Protein AF-0000000077741305 (afdb_homodimer)

Solvent-accessible surface area (backbone atoms only — not comparable to full-atom values): 15982 Å² total; per-residue (Å²): 123,73,48,57,54,74,50,74,50,74,45,80,46,69,44,36,28,69,60,51,52,52,51,60,70,40,31,58,66,46,38,30,72,77,38,44,53,46,22,56,44,48,43,59,69,35,76,81,56,71,43,60,71,6,25,33,41,38,33,39,19,80,65,38,81,86,46,50,38,40,25,33,32,32,65,40,63,38,78,89,64,39,30,42,30,34,32,60,59,40,54,54,58,55,77,48,24,72,38,42,35,38,36,42,34,44,38,73,45,90,75,10,16,36,38,36,41,35,36,43,36,28,40,66,43,79,84,50,73,78,66,57,69,57,53,53,49,50,53,52,48,53,53,53,52,34,54,51,51,53,54,58,68,72,97,123,72,49,58,54,72,51,72,50,73,46,81,46,69,44,36,30,69,61,50,52,52,50,62,70,41,31,56,66,45,38,29,70,76,38,44,56,46,23,57,43,47,44,57,69,34,76,83,57,72,42,61,71,5,24,34,40,37,33,39,19,80,65,38,82,87,46,50,38,39,25,35,31,31,66,40,62,38,80,90,64,38,31,41,30,34,31,61,60,39,54,53,58,53,74,48,24,73,39,40,37,39,36,42,33,44,38,74,46,89,75,10,15,36,40,37,40,36,36,44,38,26,41,66,42,77,86,51,72,77,67,56,68,59,52,51,48,50,52,52,49,52,52,51,52,33,55,52,52,52,54,58,67,73,97

Organism: Raphanus sativus (NCBI:txid3726)

Nearest PDB structures (foldseek):
  4ihr-assembly1_A  TM=9.179E-01  e=4.466E-14  Actinidia deliciosa
  4reh-assembly1_A  TM=9.140E-01  e=1.418E-12  Panax ginseng
  4q0k-assembly1_A  TM=9.042E-01  e=9.811E-12  Medicago truncatula
  6v8j-assembly2_B  TM=8.169E-01  e=9.253E-12  Arachis hypogaea
  4dsc-assembly1_B  TM=7.609E-01  e=1.454E-10  Arabidopsis thaliana

Radius of gyration: 22.1 Å; Cα contacts (8 Å, |Δi|>4): 664; chains: 2; bounding box: 51×69×46 Å

InterPro domains:
  IPR000916 Bet v I/Major latex protein [PF00407] (4-151)
  IPR000916 Bet v I/Major latex protein [SM01037] (2-152)
  IPR023393 START-like domain superfamily [G3DSA:3.30.530.20] (1-152)
  IPR024949 Bet v I type allergen [PR00634] (26-36)
  IPR024949 Bet v I type allergen [PR00634] (51-60)
  IPR024949 Bet v I type allergen [PR00634] (68-87)
  IPR024949 Bet v I type allergen [PR00634] (110-126)
  IPR024949 Bet v I type allergen [PR00634] (141-151)
  IPR051761 MLP-like hydrophobic ligand-binding [PTHR31907] (3-150)

Structure (mmCIF, N/CA/C/O backbone):
data_AF-0000000077741305-model_v1
#
loop_
_entity.id
_entity.type
_entity.pdbx_description
1 polymer 'MLP-like protein 423'
#
loop_
_atom_site.group_PDB
_atom_site.id
_atom_site.type_symbol
_atom_site.label_atom_id
_atom_site.label_alt_id
_atom_site.label_comp_id
_atom_site.label_asym_id
_atom_site.label_entity_id
_atom_site.label_seq_id
_atom_site.pdbx_PDB_ins_code
_atom_site.Cartn_x
_atom_site.Cartn_y
_atom_site.Cartn_z
_atom_site.occupancy
_atom_site.B_iso_or_equiv
_atom_site.auth_seq_id
_atom_site.auth_comp_id
_atom_site.auth_asym_id
_atom_site.auth_atom_id
_atom_site.pdbx_PDB_model_num
ATOM 1 N N . MET A 1 1 ? 25.125 18.422 -4.121 1 62.97 1 MET A N 1
ATOM 2 C CA . MET A 1 1 ? 24.609 18.375 -2.76 1 62.97 1 MET A CA 1
ATOM 3 C C . MET A 1 1 ? 24.594 16.938 -2.232 1 62.97 1 MET A C 1
ATOM 5 O O . MET A 1 1 ? 24.594 15.984 -3.014 1 62.97 1 MET A O 1
ATOM 9 N N . GLY A 1 2 ? 24.766 16.734 -0.899 1 82.88 2 GLY A N 1
ATOM 10 C CA . GLY A 1 2 ? 24.875 15.391 -0.335 1 82.88 2 GLY A CA 1
ATOM 11 C C . GLY A 1 2 ? 23.625 14.562 -0.485 1 82.88 2 GLY A C 1
ATOM 12 O O . GLY A 1 2 ? 22.578 15.078 -0.904 1 82.88 2 GLY A O 1
ATOM 13 N N . LEU A 1 3 ? 23.719 13.391 -0.312 1 95.44 3 LEU A N 1
ATOM 14 C CA . LEU A 1 3 ? 22.609 12.453 -0.488 1 95.44 3 LEU A CA 1
ATOM 15 C C . LEU A 1 3 ? 21.625 12.547 0.67 1 95.44 3 LEU A C 1
ATOM 17 O O . LEU A 1 3 ? 20.469 12.133 0.542 1 95.44 3 LEU A O 1
ATOM 21 N N . THR A 1 4 ? 22.047 13.148 1.733 1 97.69 4 THR A N 1
ATOM 22 C CA . THR A 1 4 ? 21.172 13.281 2.891 1 97.69 4 THR A CA 1
ATOM 23 C C . THR A 1 4 ? 20.797 14.742 3.123 1 97.69 4 THR A C 1
ATOM 25 O O . THR A 1 4 ? 21.516 15.648 2.711 1 97.69 4 THR A O 1
ATOM 28 N N . GLY A 1 5 ? 19.547 15.008 3.738 1 97.81 5 GLY A N 1
ATOM 29 C CA . GLY A 1 5 ? 19.125 16.359 4.047 1 97.81 5 GLY A CA 1
ATOM 30 C C . GLY A 1 5 ? 17.953 16.422 5.02 1 97.81 5 GLY A C 1
ATOM 31 O O . GLY A 1 5 ? 17.469 15.383 5.473 1 97.81 5 GLY A O 1
ATOM 32 N N . VAL A 1 6 ? 17.688 17.625 5.465 1 98.12 6 VAL A N 1
ATOM 33 C CA . VAL A 1 6 ? 16.547 17.938 6.332 1 98.12 6 VAL A CA 1
ATOM 34 C C . VAL A 1 6 ? 15.773 19.125 5.773 1 98.12 6 VAL A C 1
ATOM 36 O O . VAL A 1 6 ? 16.359 20.062 5.25 1 98.12 6 VAL A O 1
ATOM 39 N N . LEU A 1 7 ? 14.523 19.031 5.816 1 98.38 7 LEU A N 1
ATOM 40 C CA . LEU A 1 7 ? 13.633 20.156 5.504 1 98.38 7 LEU A CA 1
ATOM 41 C C . LEU A 1 7 ? 12.719 20.469 6.684 1 98.38 7 LEU A C 1
ATOM 43 O O . LEU A 1 7 ? 12.445 19.609 7.516 1 98.38 7 LEU A O 1
ATOM 47 N N . HIS A 1 8 ? 12.297 21.672 6.777 1 98.5 8 HIS A N 1
ATOM 48 C CA . HIS A 1 8 ? 11.383 22.109 7.832 1 98.5 8 HIS A CA 1
ATOM 49 C C . HIS A 1 8 ? 10.5 23.266 7.359 1 98.5 8 HIS A C 1
ATOM 51 O O . HIS A 1 8 ? 10.93 24.078 6.539 1 98.5 8 HIS A O 1
ATOM 57 N N . VAL A 1 9 ? 9.305 23.344 7.863 1 98.81 9 VAL A N 1
ATOM 58 C CA . VAL A 1 9 ? 8.398 24.453 7.613 1 98.81 9 VAL A CA 1
ATOM 59 C C . VAL A 1 9 ? 7.445 24.625 8.797 1 98.81 9 VAL A C 1
ATOM 61 O O . VAL A 1 9 ? 7.09 23.641 9.461 1 98.81 9 VAL A O 1
ATOM 64 N N . GLU A 1 10 ? 7.125 25.781 9.078 1 98.75 10 GLU A N 1
ATOM 65 C CA . GLU A 1 10 ? 6.102 26.109 10.07 1 98.75 10 GLU A CA 1
ATOM 66 C C . GLU A 1 10 ? 4.953 26.891 9.43 1 98.75 10 GLU A C 1
ATOM 68 O O . GLU A 1 10 ? 5.18 27.766 8.594 1 98.75 10 GLU A O 1
ATOM 73 N N . VAL A 1 11 ? 3.807 26.578 9.812 1 98.81 11 VAL A N 1
ATOM 74 C CA . VAL A 1 11 ? 2.604 27.219 9.289 1 98.81 11 VAL A CA 1
ATOM 75 C C . VAL A 1 11 ? 1.694 27.625 10.445 1 98.81 11 VAL A C 1
ATOM 77 O O . VAL A 1 11 ? 1.292 26.797 11.258 1 98.81 11 VAL A O 1
ATOM 80 N N . GLU A 1 12 ? 1.385 28.891 10.5 1 98.69 12 GLU A N 1
ATOM 81 C CA . GLU A 1 12 ? 0.398 29.344 11.477 1 98.69 12 GLU A CA 1
ATOM 82 C C . GLU A 1 12 ? -1.021 29.203 10.93 1 98.69 12 GLU A C 1
ATOM 84 O O . GLU A 1 12 ? -1.292 29.547 9.781 1 98.69 12 GLU A O 1
ATOM 89 N N . VAL A 1 13 ? -1.925 28.688 11.758 1 98.69 13 VAL A N 1
ATOM 90 C CA . VAL A 1 13 ? -3.314 28.5 11.359 1 98.69 13 VAL A CA 1
ATOM 91 C C . VAL A 1 13 ? -4.246 29.078 12.422 1 98.69 13 VAL A C 1
ATOM 93 O O . VAL A 1 13 ? -3.809 29.406 13.523 1 98.69 13 VAL A O 1
ATOM 96 N N . LYS A 1 14 ? -5.496 29.156 12.117 1 98.38 14 LYS A N 1
ATOM 97 C CA . LYS A 1 14 ? -6.465 29.797 13.008 1 98.38 14 LYS A CA 1
ATOM 98 C C . LYS A 1 14 ? -7.133 28.766 13.914 1 98.38 14 LYS A C 1
ATOM 100 O O . LYS A 1 14 ? -7.656 29.125 14.977 1 98.38 14 LYS A O 1
ATOM 105 N N . SER A 1 15 ? -7.148 27.531 13.594 1 98.44 15 SER A N 1
ATOM 106 C CA . SER A 1 15 ? -7.816 26.5 14.375 1 98.44 15 SER A CA 1
ATOM 107 C C . SER A 1 15 ? -7.027 26.156 15.633 1 98.44 15 SER A C 1
ATOM 109 O O . SER A 1 15 ? -5.801 26.062 15.602 1 98.44 15 SER A O 1
ATOM 111 N N . PRO A 1 16 ? -7.77 25.938 16.734 1 98.12 16 PRO A N 1
ATOM 112 C CA . PRO A 1 16 ? -7.074 25.562 17.969 1 98.12 16 PRO A CA 1
ATOM 113 C C . PRO A 1 16 ? -6.297 24.266 17.828 1 98.12 16 PRO A C 1
ATOM 115 O O . PRO A 1 16 ? -6.723 23.359 17.109 1 98.12 16 PRO A O 1
ATOM 118 N N . ALA A 1 17 ? -5.219 24.094 18.594 1 98.25 17 ALA A N 1
ATOM 119 C CA . ALA A 1 17 ? -4.289 22.969 18.484 1 98.25 17 ALA A CA 1
ATOM 120 C C . ALA A 1 17 ? -5 21.641 18.75 1 98.25 17 ALA A C 1
ATOM 122 O O . ALA A 1 17 ? -4.758 20.656 18.047 1 98.25 17 ALA A O 1
ATOM 123 N N . GLU A 1 18 ? -5.848 21.641 19.719 1 97.44 18 GLU A N 1
ATOM 124 C CA . GLU A 1 18 ? -6.527 20.391 20.062 1 97.44 18 GLU A CA 1
ATOM 125 C C . GLU A 1 18 ? -7.398 19.906 18.906 1 97.44 18 GLU A C 1
ATOM 127 O O . GLU A 1 18 ? -7.367 18.719 18.547 1 97.44 18 GLU A O 1
ATOM 132 N N . LYS A 1 19 ? -8.141 20.812 18.344 1 97.38 19 LYS A N 1
ATOM 133 C CA . LYS A 1 19 ? -9.016 20.453 17.219 1 97.38 19 LYS A CA 1
ATOM 134 C C . LYS A 1 19 ? -8.203 19.984 16.016 1 97.38 19 LYS A C 1
ATOM 136 O O . LYS A 1 19 ? -8.57 19.016 15.359 1 97.38 19 LYS A O 1
ATOM 141 N N . PHE A 1 20 ? -7.16 20.672 15.711 1 98.38 20 PHE A N 1
ATOM 142 C CA . PHE A 1 20 ? -6.309 20.312 14.586 1 98.38 20 PHE A CA 1
ATOM 143 C C . PHE A 1 20 ? -5.691 18.938 14.781 1 98.38 20 PHE A C 1
ATOM 145 O O . PHE A 1 20 ? -5.672 18.125 13.859 1 98.38 20 PHE A O 1
ATOM 152 N N . TRP A 1 21 ? -5.215 18.688 16 1 98.38 21 TRP A N 1
ATOM 153 C CA . TRP A 1 21 ? -4.598 17.406 16.344 1 98.38 21 TRP A CA 1
ATOM 154 C C . TRP A 1 21 ? -5.586 16.25 16.156 1 98.38 21 TRP A C 1
ATOM 156 O O . TRP A 1 21 ? -5.246 15.219 15.586 1 98.38 21 TRP A O 1
ATOM 166 N N . VAL A 1 22 ? -6.77 16.469 16.578 1 97.25 22 VAL A N 1
ATOM 167 C CA . VAL A 1 22 ? -7.816 15.453 16.453 1 97.25 22 VAL A CA 1
ATOM 168 C C . VAL A 1 22 ? -8.117 15.203 14.977 1 97.25 22 VAL A C 1
ATOM 170 O O . VAL A 1 22 ? -8.266 14.055 14.555 1 97.25 22 VAL A O 1
ATOM 173 N N . ALA A 1 23 ? -8.164 16.281 14.164 1 97.69 23 ALA A N 1
ATOM 174 C CA . ALA A 1 23 ? -8.414 16.156 12.727 1 97.69 23 ALA A CA 1
ATOM 175 C C . ALA A 1 23 ? -7.297 15.359 12.055 1 97.69 23 ALA A 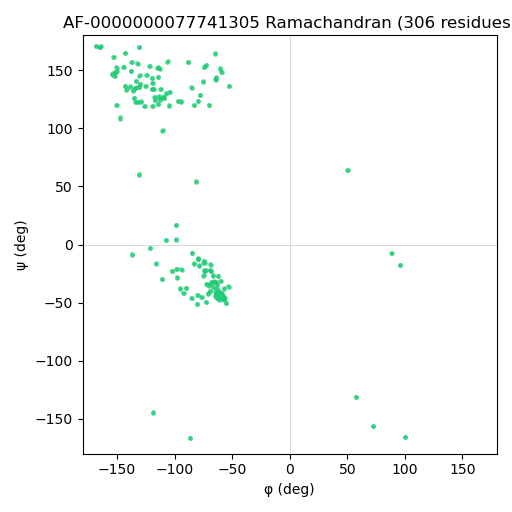C 1
ATOM 177 O O . ALA A 1 23 ? -7.562 14.5 11.211 1 97.69 23 ALA A O 1
ATOM 178 N N . LEU A 1 24 ? -6.047 15.625 12.414 1 97.81 24 LEU A N 1
ATOM 179 C CA . LEU A 1 24 ? -4.918 14.875 11.875 1 97.81 24 LEU A CA 1
ATOM 180 C C . LEU A 1 24 ? -5.039 13.391 12.219 1 97.81 24 LEU A C 1
ATOM 182 O O . LEU A 1 24 ? -4.793 12.531 11.375 1 97.81 24 LEU A O 1
ATOM 186 N N . GLY A 1 25 ? -5.418 13.125 13.422 1 96.56 25 GLY A N 1
ATOM 187 C CA . GLY A 1 25 ? -5.551 11.758 13.898 1 96.56 25 GLY A CA 1
ATOM 188 C C . GLY A 1 25 ? -6.672 11 13.211 1 96.56 25 GLY A C 1
ATOM 189 O O . GLY A 1 25 ? -6.633 9.766 13.133 1 96.56 25 GLY A O 1
ATOM 190 N N . ASP A 1 26 ? -7.648 11.711 12.75 1 96.19 26 ASP A N 1
ATOM 191 C CA . ASP A 1 26 ? -8.773 11.086 12.062 1 96.19 26 ASP A CA 1
ATOM 192 C C . ASP A 1 26 ? -8.617 11.188 10.547 1 96.19 26 ASP A C 1
ATOM 194 O O . ASP A 1 26 ? -9.602 11.078 9.812 1 96.19 26 ASP A O 1
ATOM 198 N N . GLY A 1 27 ? -7.477 11.469 10.102 1 95.69 27 GLY A N 1
ATOM 199 C CA . GLY A 1 27 ? -7.199 11.711 8.695 1 95.69 27 GLY A CA 1
ATOM 200 C C . GLY A 1 27 ? -7.68 10.594 7.789 1 95.69 27 GLY A C 1
ATOM 201 O O . GLY A 1 27 ? -8.172 10.844 6.688 1 95.69 27 GLY A O 1
ATOM 202 N N . ILE A 1 28 ? -7.59 9.398 8.219 1 94.75 28 ILE A N 1
ATOM 203 C CA . ILE A 1 28 ? -7.961 8.234 7.426 1 94.75 28 ILE A CA 1
ATOM 204 C C . ILE A 1 28 ? -9.414 8.359 6.977 1 94.75 28 ILE A C 1
ATOM 206 O O . ILE A 1 28 ? -9.758 8 5.848 1 94.75 28 ILE A O 1
ATOM 210 N N . ASN A 1 29 ? -10.242 8.867 7.809 1 94.69 29 ASN A N 1
ATOM 211 C CA . ASN A 1 29 ? -11.648 9.062 7.484 1 94.69 29 ASN A CA 1
ATOM 212 C C . ASN A 1 29 ? -11.898 10.43 6.855 1 94.69 29 ASN A C 1
ATOM 214 O O . ASN A 1 29 ? -12.625 10.539 5.867 1 94.69 29 ASN A O 1
ATOM 218 N N . LEU A 1 30 ? -11.227 11.398 7.312 1 97.06 30 LEU A N 1
ATOM 219 C CA . LEU A 1 30 ? -11.5 12.797 6.992 1 97.06 30 LEU A CA 1
ATOM 220 C C . LEU A 1 30 ? -10.922 13.172 5.633 1 97.06 30 LEU A C 1
ATOM 222 O O . LEU A 1 30 ? -11.586 13.836 4.832 1 97.06 30 LEU A O 1
ATOM 226 N N . PHE A 1 31 ? -9.727 12.766 5.312 1 97.94 31 PHE A N 1
ATOM 227 C CA . PHE A 1 31 ? -8.992 13.336 4.188 1 97.94 31 PHE A CA 1
ATOM 228 C C . PHE A 1 31 ? -9.586 12.867 2.863 1 97.94 31 PHE A C 1
ATOM 230 O O . PHE A 1 31 ? -9.883 13.68 1.987 1 97.94 31 PHE A O 1
ATOM 237 N N . PRO A 1 32 ? -9.797 11.516 2.715 1 97.56 32 PRO A N 1
ATOM 238 C CA . PRO A 1 32 ? -10.398 11.109 1.442 1 97.56 32 PRO A CA 1
ATOM 239 C C . PRO A 1 32 ? -11.773 11.734 1.223 1 97.56 32 PRO A C 1
ATOM 241 O O . PRO A 1 32 ? -12.156 12.023 0.084 1 97.56 32 PRO A O 1
ATOM 244 N N . LYS A 1 33 ? -12.523 11.977 2.27 1 97.5 33 LYS A N 1
ATOM 245 C CA . LYS A 1 33 ? -13.875 12.516 2.193 1 97.5 33 LYS A CA 1
ATOM 246 C C . LYS A 1 33 ? -13.859 14.008 1.896 1 97.5 33 LYS A C 1
ATOM 248 O O . LYS A 1 33 ? -14.57 14.484 1.009 1 97.5 33 LYS A O 1
ATOM 253 N N . GLU A 1 34 ? -13.023 14.734 2.562 1 97.81 34 GLU A N 1
ATOM 254 C CA . GLU A 1 34 ? -13.094 16.188 2.523 1 97.81 34 GLU A CA 1
ATOM 255 C C . GLU A 1 34 ? -12.086 16.766 1.529 1 97.81 34 GLU A C 1
ATOM 257 O O . GLU A 1 34 ? -12.25 17.891 1.051 1 97.81 34 GLU A O 1
ATOM 262 N N . PHE A 1 35 ? -11.055 15.992 1.193 1 98 35 PHE A N 1
ATOM 263 C CA . PHE A 1 35 ? -10.031 16.453 0.261 1 98 35 PHE A CA 1
ATOM 264 C C . PHE A 1 35 ? -9.781 15.406 -0.821 1 98 35 PHE A C 1
ATOM 266 O O . PHE A 1 35 ? -8.641 14.992 -1.039 1 98 35 PHE A O 1
ATOM 273 N N . PRO A 1 36 ? -10.703 15.016 -1.609 1 97.12 36 PRO A N 1
ATOM 274 C CA . PRO A 1 36 ? -10.594 13.906 -2.562 1 97.12 36 PRO A CA 1
ATOM 275 C C . PRO A 1 36 ? -9.641 14.211 -3.717 1 97.12 36 PRO A C 1
ATOM 277 O O . PRO A 1 36 ? -9.156 13.297 -4.383 1 97.12 36 PRO A O 1
ATOM 280 N N . LYS A 1 37 ? -9.422 15.461 -3.959 1 97.19 37 LYS A N 1
ATOM 281 C CA . LYS A 1 37 ? -8.453 15.797 -4.996 1 97.19 37 LYS A CA 1
ATOM 282 C C . LYS A 1 37 ? -7.047 15.352 -4.598 1 97.19 37 LYS A C 1
ATOM 284 O O . LYS A 1 37 ? -6.242 14.984 -5.453 1 97.19 37 LYS A O 1
ATOM 289 N N . ASP A 1 38 ? -6.746 15.359 -3.314 1 97.69 38 ASP A N 1
ATOM 290 C CA . ASP A 1 38 ? -5.41 15.047 -2.814 1 97.69 38 ASP A CA 1
ATOM 291 C C . ASP A 1 38 ? -5.305 13.578 -2.416 1 97.69 38 ASP A C 1
ATOM 293 O O . ASP A 1 38 ? -4.277 12.938 -2.648 1 97.69 38 ASP A O 1
ATOM 297 N N . TYR A 1 39 ? -6.422 13.07 -1.831 1 97.94 39 TYR A N 1
ATOM 298 C CA . TYR A 1 39 ? -6.426 11.719 -1.288 1 97.94 39 TYR A CA 1
ATOM 299 C C . TYR A 1 39 ? -7.582 10.906 -1.862 1 97.94 39 TYR A C 1
ATOM 301 O O . TYR A 1 39 ? -8.75 11.266 -1.691 1 97.94 39 TYR A O 1
ATOM 309 N N . LYS A 1 40 ? -7.27 9.883 -2.502 1 96.56 40 LYS A N 1
ATOM 310 C CA . LYS A 1 40 ? -8.305 8.984 -2.992 1 96.56 40 LYS A CA 1
ATOM 311 C C . LYS A 1 40 ? -8.789 8.047 -1.89 1 96.56 40 LYS A C 1
ATOM 313 O O . LYS A 1 40 ? -9.992 7.922 -1.656 1 96.56 40 LYS A O 1
ATOM 318 N N . THR A 1 41 ? -7.859 7.379 -1.214 1 96.19 41 THR A N 1
ATOM 319 C CA . THR A 1 41 ? -8.195 6.488 -0.108 1 96.19 41 THR A CA 1
ATOM 320 C C . THR A 1 41 ? -7.051 6.422 0.899 1 96.19 41 THR A C 1
ATOM 322 O O . THR A 1 41 ? -5.898 6.688 0.555 1 96.19 41 THR A O 1
ATOM 325 N N . MET A 1 42 ? -7.332 6.16 2.129 1 97.69 42 MET A N 1
ATOM 326 C CA . MET A 1 42 ? -6.387 5.867 3.207 1 97.69 42 MET A CA 1
ATOM 327 C C . MET A 1 42 ? -6.852 4.668 4.027 1 97.69 42 MET A C 1
ATOM 329 O O . MET A 1 42 ? -8.031 4.555 4.355 1 97.69 42 MET A O 1
ATOM 333 N N . GLN A 1 43 ? -5.941 3.811 4.297 1 98.19 43 GLN A N 1
ATOM 334 C CA . GLN A 1 43 ? -6.301 2.576 4.992 1 98.19 43 GLN A CA 1
ATOM 335 C C . GLN A 1 43 ? -5.27 2.227 6.062 1 98.19 43 GLN A C 1
ATOM 337 O O . GLN A 1 43 ? -4.09 2.559 5.926 1 98.19 43 GLN A O 1
ATOM 342 N N . VAL A 1 44 ? -5.734 1.566 7.141 1 98.5 44 VAL A N 1
ATOM 343 C CA . VAL A 1 44 ? -4.848 1.021 8.156 1 98.5 44 VAL A CA 1
ATOM 344 C C . VAL A 1 44 ? -4.547 -0.445 7.852 1 98.5 44 VAL A C 1
ATOM 346 O O . VAL A 1 44 ? -5.461 -1.268 7.766 1 98.5 44 VAL A O 1
ATOM 349 N N . LEU A 1 45 ? -3.256 -0.765 7.723 1 98.62 45 LEU A N 1
ATOM 350 C CA . LEU A 1 45 ? -2.867 -2.127 7.375 1 98.62 45 LEU A CA 1
ATOM 351 C C . LEU A 1 45 ? -2.488 -2.918 8.625 1 98.62 45 LEU A C 1
ATOM 353 O O . LEU A 1 45 ? -2.564 -4.148 8.625 1 98.62 45 LEU A O 1
ATOM 357 N N . ALA A 1 46 ? -2.008 -2.227 9.594 1 98.5 46 ALA A N 1
ATOM 358 C CA . ALA A 1 46 ? -1.613 -2.791 10.883 1 98.5 46 ALA A CA 1
ATOM 359 C C . ALA A 1 46 ? -1.739 -1.757 12 1 98.5 46 ALA A C 1
ATOM 361 O O . ALA A 1 46 ? -1.522 -0.564 11.773 1 98.5 46 ALA A O 1
ATOM 362 N N . GLY A 1 47 ? -2.059 -2.211 13.195 1 98.19 47 GLY A N 1
ATOM 363 C CA . GLY A 1 47 ? -2.262 -1.293 14.305 1 98.19 47 GLY A CA 1
ATOM 364 C C . GLY A 1 47 ? -3.553 -0.504 14.195 1 98.19 47 GLY A C 1
ATOM 365 O O . GLY A 1 47 ? -4.527 -0.973 13.602 1 98.19 47 GLY A O 1
ATOM 366 N N . ASP A 1 48 ? -3.588 0.698 14.875 1 97.94 48 ASP A N 1
ATOM 367 C CA . ASP A 1 48 ? -4.812 1.492 14.898 1 97.94 48 ASP A CA 1
ATOM 368 C C . ASP A 1 48 ? -4.676 2.734 14.023 1 97.94 48 ASP A C 1
ATOM 370 O O . ASP A 1 48 ? -5.562 3.592 14.008 1 97.94 48 ASP A O 1
ATOM 374 N N . GLY A 1 49 ? -3.58 2.859 13.344 1 97.81 49 GLY A N 1
ATOM 375 C CA . GLY A 1 49 ? -3.355 3.967 12.43 1 97.81 49 GLY A CA 1
ATOM 376 C C . GLY A 1 49 ? -2.74 5.18 13.102 1 97.81 49 GLY A C 1
ATOM 377 O O . GLY A 1 49 ? -2.279 6.102 12.43 1 97.81 49 GLY A O 1
ATOM 378 N N . ASN A 1 50 ? -2.611 5.18 14.43 1 97.81 50 ASN A N 1
ATOM 379 C CA . ASN A 1 50 ? -2.199 6.41 15.102 1 97.81 50 ASN A CA 1
ATOM 380 C C . ASN A 1 50 ? -1.166 6.133 16.188 1 97.81 50 ASN A C 1
ATOM 382 O O . ASN A 1 50 ? -0.592 7.062 16.75 1 97.81 50 ASN A O 1
ATOM 386 N N . SER A 1 51 ? -0.919 4.914 16.5 1 98.44 51 SER A N 1
ATOM 387 C CA . SER A 1 51 ? 0.06 4.539 17.5 1 98.44 51 SER A CA 1
ATOM 388 C C . SER A 1 51 ? 1.326 3.977 16.875 1 98.44 51 SER A C 1
ATOM 390 O O . SER A 1 51 ? 1.301 3.512 15.727 1 98.44 51 SER A O 1
ATOM 392 N N . PRO A 1 52 ? 2.445 4.039 17.641 1 98.75 52 PRO A N 1
ATOM 393 C CA . PRO A 1 52 ? 3.684 3.48 17.094 1 98.75 52 PRO A CA 1
ATOM 394 C C . PRO A 1 52 ? 3.518 2.043 16.609 1 98.75 52 PRO A C 1
ATOM 396 O O . PRO A 1 52 ? 2.877 1.229 17.281 1 98.75 52 PRO A O 1
ATOM 399 N N . GLY A 1 53 ? 4.086 1.761 15.453 1 98.5 53 GLY A N 1
ATOM 400 C CA . GLY A 1 53 ? 4.004 0.437 14.859 1 98.5 53 GLY A CA 1
ATOM 401 C C . GLY A 1 53 ? 2.883 0.305 13.844 1 98.5 53 GLY A C 1
ATOM 402 O O . GLY A 1 53 ? 2.865 -0.634 13.047 1 98.5 53 GLY A O 1
ATOM 403 N N . SER A 1 54 ? 1.886 1.221 13.852 1 98.75 54 SER A N 1
ATOM 404 C CA . SER A 1 54 ? 0.799 1.204 12.883 1 98.75 54 SER A CA 1
ATOM 405 C C . SER A 1 54 ? 1.32 1.442 11.469 1 98.75 54 SER A C 1
ATOM 407 O O . SER A 1 54 ? 2.291 2.18 11.273 1 98.75 54 SER A O 1
ATOM 409 N N . ILE A 1 55 ? 0.731 0.793 10.523 1 98.88 55 ILE A N 1
ATOM 410 C CA . ILE A 1 55 ? 1.052 0.966 9.117 1 98.88 55 ILE A CA 1
ATOM 411 C C . ILE A 1 55 ? -0.173 1.492 8.367 1 98.88 55 ILE A C 1
ATOM 413 O O . ILE A 1 55 ? -1.266 0.932 8.484 1 98.88 55 ILE A O 1
ATOM 417 N N . ARG A 1 56 ? 0.011 2.564 7.668 1 98.81 56 ARG A N 1
ATOM 418 C CA . ARG A 1 56 ? -1.04 3.16 6.848 1 98.81 56 ARG A CA 1
ATOM 419 C C . ARG A 1 56 ? -0.686 3.09 5.367 1 98.81 56 ARG A C 1
ATOM 421 O O . ARG A 1 56 ? 0.48 3.232 4.992 1 98.81 56 ARG A O 1
ATOM 428 N N . LEU A 1 57 ? -1.683 2.883 4.598 1 98.81 57 LEU A N 1
ATOM 429 C CA . LEU A 1 57 ? -1.577 2.947 3.145 1 98.81 57 LEU A CA 1
ATOM 430 C C . LEU A 1 57 ? -2.357 4.137 2.596 1 98.81 57 LEU A C 1
ATOM 432 O O . LEU A 1 57 ? -3.555 4.273 2.857 1 98.81 57 LEU A O 1
ATOM 436 N N . ILE A 1 58 ? -1.657 4.957 1.841 1 98.31 58 ILE A N 1
ATOM 437 C CA . ILE A 1 58 ? -2.281 6.141 1.256 1 98.31 58 ILE A CA 1
ATOM 438 C C . ILE A 1 58 ? -2.254 6.035 -0.268 1 98.31 58 ILE A C 1
ATOM 440 O O . ILE A 1 58 ? -1.196 5.816 -0.862 1 98.31 58 ILE A O 1
ATOM 444 N N . ILE A 1 59 ? -3.346 6.121 -0.877 1 97.62 59 ILE A N 1
ATOM 445 C CA . ILE A 1 59 ? -3.484 6.332 -2.314 1 97.62 59 ILE A CA 1
ATOM 446 C C . ILE A 1 59 ? -3.912 7.773 -2.584 1 97.62 59 ILE A C 1
ATOM 448 O O . ILE A 1 59 ? -4.984 8.203 -2.152 1 97.62 59 ILE A O 1
ATOM 452 N N . TYR A 1 60 ? -3.076 8.43 -3.297 1 97.62 60 TYR A N 1
ATOM 453 C CA . TYR A 1 60 ? -3.287 9.859 -3.488 1 97.62 60 TYR A CA 1
ATOM 454 C C . TYR A 1 60 ? -4.172 10.125 -4.699 1 97.62 60 TYR A C 1
ATOM 456 O O . TYR A 1 60 ? -4.289 9.281 -5.59 1 97.62 60 TYR A O 1
ATOM 464 N N . GLY A 1 61 ? -4.797 11.297 -4.688 1 95.81 61 GLY A N 1
ATOM 465 C CA . GLY A 1 61 ? -5.57 11.773 -5.824 1 95.81 61 GLY A CA 1
ATOM 466 C C .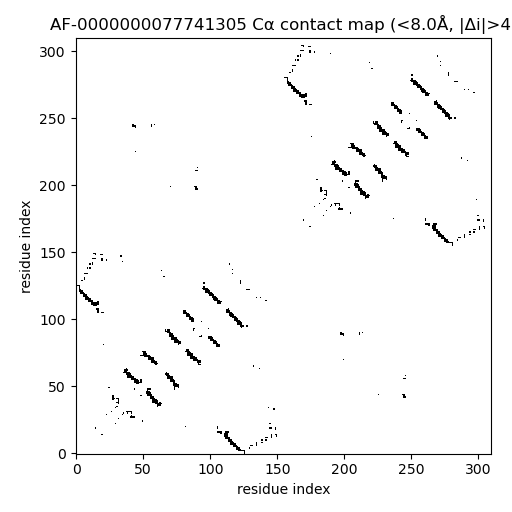 GLY A 1 61 ? -4.73 12.516 -6.844 1 95.81 61 GLY A C 1
ATOM 467 O O . GLY A 1 61 ? -3.5 12.438 -6.82 1 95.81 61 GLY A O 1
ATOM 468 N N . GLU A 1 62 ? -5.391 13.203 -7.742 1 93.31 62 GLU A N 1
ATOM 469 C CA . GLU A 1 62 ? -4.734 13.875 -8.859 1 93.31 62 GLU A CA 1
ATOM 470 C C . GLU A 1 62 ? -3.891 15.055 -8.367 1 93.31 62 GLU A C 1
ATOM 472 O O . GLU A 1 62 ? -2.969 15.492 -9.062 1 93.31 62 GLU A O 1
ATOM 477 N N . GLY A 1 63 ? -4.133 15.477 -7.246 1 90 63 GLY A N 1
ATOM 478 C CA . GLY A 1 63 ? -3.402 16.609 -6.691 1 90 63 GLY A CA 1
ATOM 479 C C . GLY A 1 63 ? -1.979 16.266 -6.297 1 90 63 GLY A C 1
ATOM 480 O O . GLY A 1 63 ? -1.147 17.156 -6.113 1 90 63 GLY A O 1
ATOM 481 N N . SER A 1 64 ? -1.775 15.023 -6.086 1 90.94 64 SER A N 1
ATOM 482 C CA . SER A 1 64 ? -0.407 14.57 -5.855 1 90.94 64 SER A CA 1
ATOM 483 C C . SER A 1 64 ? 0.328 14.344 -7.172 1 90.94 64 SER A C 1
ATOM 485 O O . SER A 1 64 ? -0.019 13.438 -7.934 1 90.94 64 SER A O 1
ATOM 487 N N . THR A 1 65 ? 1.382 15.062 -7.312 1 89.12 65 THR A N 1
ATOM 488 C CA . THR A 1 65 ? 2.047 15.023 -8.609 1 89.12 65 THR A CA 1
ATOM 489 C C . THR A 1 65 ? 3.287 14.133 -8.562 1 89.12 65 THR A C 1
ATOM 491 O O . THR A 1 65 ? 3.74 13.633 -9.586 1 89.12 65 THR A O 1
ATOM 494 N N . LEU A 1 66 ? 3.809 13.945 -7.395 1 90.06 66 LEU A N 1
ATOM 495 C CA . LEU A 1 66 ? 5.066 13.219 -7.289 1 90.06 66 LEU A CA 1
ATOM 496 C C . LEU A 1 66 ? 4.824 11.711 -7.238 1 90.06 66 LEU A C 1
ATOM 498 O O . LEU A 1 66 ? 5.523 10.945 -7.906 1 90.06 66 LEU A O 1
ATOM 502 N N . VAL A 1 67 ? 3.861 11.273 -6.418 1 94.12 67 VAL A N 1
ATOM 503 C CA . VAL A 1 67 ? 3.594 9.844 -6.266 1 94.12 67 VAL A CA 1
ATOM 504 C C . VAL A 1 67 ? 2.092 9.617 -6.113 1 94.12 67 VAL A C 1
ATOM 506 O O . VAL A 1 67 ? 1.349 10.539 -5.762 1 94.12 67 VAL A O 1
ATOM 509 N N . LYS A 1 68 ? 1.759 8.344 -6.301 1 95.56 68 LYS A N 1
ATOM 510 C CA . LYS A 1 68 ? 0.341 8.016 -6.184 1 95.56 68 LYS A CA 1
ATOM 511 C C . LYS A 1 68 ? 0.088 7.066 -5.016 1 95.56 68 LYS A C 1
ATOM 513 O O . LYS A 1 68 ? -1.053 6.902 -4.578 1 95.56 68 LYS A O 1
ATOM 518 N N . VAL A 1 69 ? 1.119 6.461 -4.551 1 97.94 69 VAL A N 1
ATOM 519 C CA . VAL A 1 69 ? 0.961 5.496 -3.469 1 97.94 69 VAL A CA 1
ATOM 520 C C . VAL A 1 69 ? 2.086 5.668 -2.451 1 97.94 69 VAL A C 1
ATOM 522 O O . VAL A 1 69 ? 3.256 5.789 -2.824 1 97.94 69 VAL A O 1
ATOM 525 N N . SER A 1 70 ? 1.734 5.652 -1.189 1 98 70 SER A N 1
ATOM 526 C CA . SER A 1 70 ? 2.697 5.68 -0.093 1 98 70 SER A CA 1
ATOM 527 C C . SER A 1 70 ? 2.258 4.77 1.049 1 98 70 SER A C 1
ATOM 529 O O . SER A 1 70 ? 1.087 4.77 1.435 1 98 70 SER A O 1
ATOM 531 N N . ALA A 1 71 ? 3.152 3.979 1.554 1 98.75 71 ALA A N 1
ATOM 532 C CA . ALA A 1 71 ? 2.957 3.248 2.805 1 98.75 71 ALA A CA 1
ATOM 533 C C . ALA A 1 71 ? 3.807 3.844 3.924 1 98.75 71 ALA A C 1
ATOM 535 O O . ALA A 1 71 ? 5.012 4.055 3.754 1 98.75 71 ALA A O 1
ATOM 536 N N . GLU A 1 72 ? 3.176 4.102 5.02 1 98.75 72 GLU A N 1
ATOM 537 C CA . GLU A 1 72 ? 3.84 4.766 6.137 1 98.75 72 GLU A CA 1
ATOM 538 C C . GLU A 1 72 ? 3.736 3.934 7.414 1 98.75 72 GLU A C 1
ATOM 540 O O . GLU A 1 72 ? 2.727 3.264 7.645 1 98.75 72 GLU A O 1
ATOM 545 N N . ARG A 1 73 ? 4.758 4 8.227 1 98.88 73 ARG A N 1
ATOM 546 C CA . ARG A 1 73 ? 4.723 3.467 9.586 1 98.88 73 ARG A CA 1
ATOM 547 C C . ARG A 1 73 ? 4.824 4.586 10.617 1 98.88 73 ARG A C 1
ATOM 549 O O . ARG A 1 73 ? 5.688 5.457 10.516 1 98.88 73 ARG A O 1
ATOM 556 N N . ILE A 1 74 ? 3.879 4.598 11.539 1 98.88 74 ILE A N 1
ATOM 557 C CA . ILE A 1 74 ? 4.016 5.52 12.664 1 98.88 74 ILE A CA 1
ATOM 558 C C . ILE A 1 74 ? 5.156 5.062 13.57 1 98.88 74 ILE A C 1
ATOM 560 O O . ILE A 1 74 ? 5.129 3.951 14.102 1 98.88 74 ILE A O 1
ATOM 564 N N . GLU A 1 75 ? 6.129 5.926 13.719 1 98.88 75 GLU A N 1
ATOM 565 C CA . GLU A 1 75 ? 7.316 5.574 14.492 1 98.88 75 GLU A CA 1
ATOM 566 C C . GLU A 1 75 ? 7.164 5.984 15.953 1 98.88 75 GLU A C 1
ATOM 568 O O . GLU A 1 75 ? 7.574 5.25 16.859 1 98.88 75 GLU A O 1
ATOM 573 N N . ALA A 1 76 ? 6.625 7.156 16.172 1 98.88 76 ALA A N 1
ATOM 574 C CA . ALA A 1 76 ? 6.492 7.703 17.531 1 98.88 76 ALA A CA 1
ATOM 575 C C . ALA A 1 76 ? 5.336 8.695 17.609 1 98.88 76 ALA A C 1
ATOM 577 O O . ALA A 1 76 ? 5.035 9.383 16.625 1 98.88 76 ALA A O 1
ATOM 578 N N . VAL A 1 77 ? 4.727 8.695 18.766 1 98.75 77 VAL A N 1
ATOM 579 C CA . VAL A 1 77 ? 3.666 9.656 19.062 1 98.75 77 VAL A CA 1
ATOM 580 C C . VAL A 1 77 ? 3.877 10.242 20.453 1 98.75 77 VAL A C 1
ATOM 582 O O . VAL A 1 77 ? 4.086 9.5 21.422 1 98.75 77 VAL A O 1
ATOM 585 N N . ASP A 1 78 ? 3.92 11.516 20.531 1 98.56 78 ASP A N 1
ATOM 586 C CA . ASP A 1 78 ? 3.961 12.266 21.797 1 98.56 78 ASP A CA 1
ATOM 587 C C . ASP A 1 78 ? 2.652 13.016 22.031 1 98.56 78 ASP A C 1
ATOM 589 O O . ASP A 1 78 ? 2.467 14.125 21.516 1 98.56 78 ASP A O 1
ATOM 593 N N . LEU A 1 79 ? 1.767 12.422 22.844 1 96.75 79 LEU A N 1
ATOM 594 C CA . LEU A 1 79 ? 0.432 12.977 23.047 1 96.75 79 LEU A CA 1
ATOM 595 C C . LEU A 1 79 ? 0.497 14.281 23.812 1 96.75 79 LEU A C 1
ATOM 597 O O . LEU A 1 79 ? -0.293 15.195 23.578 1 96.75 79 LEU A O 1
ATOM 601 N N . GLU A 1 80 ? 1.396 14.359 24.672 1 97 80 GLU A N 1
ATOM 602 C CA . GLU A 1 80 ? 1.528 15.57 25.484 1 97 80 GLU A CA 1
ATOM 603 C C . GLU A 1 80 ? 1.892 16.766 24.609 1 97 80 GLU A C 1
ATOM 605 O O . GLU A 1 80 ? 1.312 17.844 24.766 1 97 80 GLU A O 1
ATOM 610 N N . ASN A 1 81 ? 2.814 16.562 23.719 1 97.88 81 ASN A N 1
ATOM 611 C CA . ASN A 1 81 ? 3.303 17.656 22.891 1 97.88 81 ASN A CA 1
ATOM 612 C C . ASN A 1 81 ? 2.646 17.672 21.516 1 97.88 81 ASN A C 1
ATOM 614 O O . ASN A 1 81 ? 3.041 18.438 20.641 1 97.88 81 ASN A O 1
ATOM 618 N N . LYS A 1 82 ? 1.703 16.781 21.312 1 98.56 82 LYS A N 1
ATOM 619 C CA . LYS A 1 82 ? 0.983 16.641 20.047 1 98.56 82 LYS A CA 1
ATOM 620 C C . LYS A 1 82 ? 1.949 16.562 18.875 1 98.56 82 LYS A C 1
ATOM 622 O O . LYS A 1 82 ? 1.929 17.422 17.984 1 98.56 82 LYS A O 1
ATOM 627 N N . SER A 1 83 ? 2.711 15.508 18.906 1 98.81 83 SER A N 1
ATOM 628 C CA . SER A 1 83 ? 3.713 15.266 17.875 1 98.81 83 SER A CA 1
ATOM 629 C C . SER A 1 83 ? 3.656 13.82 17.375 1 98.81 83 SER A C 1
ATOM 631 O O . SER A 1 83 ? 3.443 12.898 18.172 1 98.81 83 SER A O 1
ATOM 633 N N . MET A 1 84 ? 3.832 13.617 16.078 1 98.75 84 MET A N 1
ATOM 634 C CA . MET A 1 84 ? 3.867 12.297 15.453 1 98.75 84 MET A CA 1
ATOM 635 C C . MET A 1 84 ? 5.008 12.203 14.445 1 98.75 84 MET A C 1
ATOM 637 O O . MET A 1 84 ? 5.199 13.109 13.633 1 98.75 84 MET A O 1
ATOM 641 N N . THR A 1 85 ? 5.762 11.133 14.555 1 98.94 85 THR A N 1
ATOM 642 C CA . THR A 1 85 ? 6.812 10.82 13.586 1 98.94 85 THR A CA 1
ATOM 643 C C . THR A 1 85 ? 6.453 9.578 12.773 1 98.94 85 THR A C 1
ATOM 645 O O . THR A 1 85 ? 5.969 8.594 13.328 1 98.94 85 THR A O 1
ATOM 648 N N . TYR A 1 86 ? 6.625 9.672 11.477 1 98.88 86 TYR A N 1
ATOM 649 C CA . TYR A 1 86 ? 6.348 8.547 10.594 1 98.88 86 TYR A CA 1
ATOM 650 C C . TYR A 1 86 ? 7.496 8.32 9.617 1 98.88 86 TYR A C 1
ATOM 652 O O . TYR A 1 86 ? 8.266 9.242 9.336 1 98.88 86 TYR A O 1
ATOM 660 N N . SER A 1 87 ? 7.613 7.113 9.133 1 98.88 87 SER A N 1
ATOM 661 C CA . SER A 1 87 ? 8.555 6.746 8.078 1 98.88 87 SER A CA 1
ATOM 662 C C . SER A 1 87 ? 7.824 6.199 6.852 1 98.88 87 SER A C 1
ATOM 664 O O . SER A 1 87 ? 6.805 5.52 6.98 1 98.88 87 SER A O 1
ATOM 666 N N . ILE A 1 88 ? 8.367 6.551 5.695 1 98.75 88 ILE A N 1
ATOM 667 C CA . ILE A 1 88 ? 7.891 5.902 4.477 1 98.75 88 ILE A CA 1
ATOM 668 C C . ILE A 1 88 ? 8.531 4.523 4.336 1 98.75 88 ILE A C 1
ATOM 670 O O . ILE A 1 88 ? 9.758 4.406 4.301 1 98.75 88 ILE A O 1
ATOM 674 N N . ILE A 1 89 ? 7.707 3.479 4.23 1 98.81 89 ILE A N 1
ATOM 675 C CA . ILE A 1 89 ? 8.258 2.127 4.238 1 98.81 89 ILE A CA 1
ATOM 676 C C . ILE A 1 89 ? 7.867 1.404 2.949 1 98.81 89 ILE A C 1
ATOM 678 O O . ILE A 1 89 ? 8.219 0.238 2.754 1 98.81 89 ILE A O 1
ATOM 682 N N . GLY A 1 90 ? 7.109 2.062 2.139 1 98.31 90 GLY A N 1
ATOM 683 C CA . GLY A 1 90 ? 6.691 1.508 0.86 1 98.31 90 GLY A CA 1
ATOM 684 C C . GLY A 1 90 ? 6.055 2.535 -0.056 1 98.31 90 GLY A C 1
ATOM 685 O O . GLY A 1 90 ? 5.77 3.658 0.365 1 98.31 90 GLY A O 1
ATOM 686 N N . GLY A 1 91 ? 5.828 2.143 -1.319 1 97.88 91 GLY A N 1
ATOM 687 C CA . GLY A 1 91 ? 5.266 3.029 -2.324 1 97.88 91 GLY A CA 1
ATOM 688 C C . GLY A 1 91 ? 6.309 3.615 -3.256 1 97.88 91 GLY A C 1
ATOM 689 O O . GLY A 1 91 ? 7.43 3.111 -3.332 1 97.88 91 GLY A O 1
ATOM 690 N N . GLU A 1 92 ? 5.883 4.621 -3.961 1 96.81 92 GLU A N 1
ATOM 691 C CA . GLU A 1 92 ? 6.691 5.148 -5.055 1 96.81 92 GLU A CA 1
ATOM 692 C C . GLU A 1 92 ? 7.754 6.121 -4.543 1 96.81 92 GLU A C 1
ATOM 694 O O . GLU A 1 92 ? 8.734 6.391 -5.23 1 96.81 92 GLU A O 1
ATOM 699 N N . MET A 1 93 ? 7.625 6.598 -3.342 1 95.94 93 MET A N 1
ATOM 700 C CA . MET A 1 93 ? 8.586 7.535 -2.766 1 95.94 93 MET A CA 1
ATOM 701 C C . MET A 1 93 ? 9.969 6.891 -2.646 1 95.94 93 MET A C 1
ATOM 703 O O . MET A 1 93 ? 10.984 7.574 -2.766 1 95.94 93 MET A O 1
ATOM 707 N N . LEU A 1 94 ? 9.977 5.621 -2.527 1 96.12 94 LEU A N 1
ATOM 708 C CA . LEU A 1 94 ? 11.234 4.922 -2.283 1 96.12 94 LEU A CA 1
ATOM 709 C C . LEU A 1 94 ? 12.086 4.871 -3.551 1 96.12 94 LEU A C 1
ATOM 711 O O . LEU A 1 94 ? 13.273 4.543 -3.494 1 96.12 94 LEU A O 1
ATOM 715 N N . GLU A 1 95 ? 11.445 5.188 -4.676 1 94.94 95 GLU A N 1
ATOM 716 C CA . GLU A 1 95 ? 12.211 5.312 -5.91 1 94.94 95 GLU A CA 1
ATOM 717 C C . GLU A 1 95 ? 13.133 6.527 -5.867 1 94.94 95 GLU A C 1
ATOM 719 O O . GLU A 1 95 ? 14.148 6.566 -6.566 1 94.94 95 GLU A O 1
ATOM 724 N N . TYR A 1 96 ? 12.812 7.48 -5.051 1 97.38 96 TYR A N 1
ATOM 725 C CA . TYR A 1 96 ? 13.531 8.758 -5.035 1 97.38 96 TYR A CA 1
ATOM 726 C C . TYR A 1 96 ? 14.336 8.906 -3.752 1 97.38 96 TYR A C 1
ATOM 728 O O . TYR A 1 96 ? 15.391 9.547 -3.75 1 97.38 96 TYR A O 1
ATOM 736 N N . TYR A 1 97 ? 13.852 8.305 -2.723 1 98.12 97 TYR A N 1
ATOM 737 C CA . TYR A 1 97 ? 14.469 8.477 -1.414 1 98.12 97 TYR A CA 1
ATOM 738 C C . TYR A 1 97 ? 14.648 7.141 -0.707 1 98.12 97 TYR A C 1
ATOM 740 O O . TYR A 1 97 ? 13.672 6.441 -0.435 1 98.12 97 TYR A O 1
ATOM 748 N N . LYS A 1 98 ? 15.82 6.832 -0.351 1 97.62 98 LYS A N 1
ATOM 749 C CA . LYS A 1 98 ? 16.125 5.602 0.377 1 97.62 98 LYS A CA 1
ATOM 750 C C . LYS A 1 98 ? 15.453 5.594 1.746 1 97.62 98 LYS A C 1
ATOM 752 O O . LYS A 1 98 ? 14.961 4.555 2.197 1 97.62 98 LYS A O 1
ATOM 757 N N . THR A 1 99 ? 15.586 6.727 2.369 1 98.38 99 THR A N 1
ATOM 758 C CA . THR A 1 99 ? 14.914 6.934 3.645 1 98.38 99 THR A CA 1
ATOM 759 C C . THR A 1 99 ? 14.156 8.258 3.645 1 98.38 99 THR A C 1
ATOM 761 O O . THR A 1 99 ? 14.578 9.219 3.004 1 98.38 99 THR A O 1
ATOM 764 N N . PHE A 1 100 ? 13.133 8.25 4.258 1 98.69 100 PHE A N 1
ATOM 765 C CA . PHE A 1 100 ? 12.328 9.453 4.461 1 98.69 100 PHE A CA 1
ATOM 766 C C . PHE A 1 100 ? 11.562 9.375 5.773 1 98.69 100 PHE A C 1
ATOM 768 O O . PHE A 1 100 ? 10.734 8.477 5.965 1 98.69 100 PHE A O 1
ATOM 775 N N . LYS A 1 101 ? 11.773 10.273 6.684 1 98.81 101 LYS A N 1
ATOM 776 C CA . LYS A 1 101 ? 11.133 10.352 7.996 1 98.81 101 LYS A CA 1
ATOM 777 C C . LYS A 1 101 ? 10.57 11.75 8.242 1 98.81 101 LYS A C 1
ATOM 779 O O . LYS A 1 101 ? 11.297 12.742 8.164 1 98.81 101 LYS A O 1
ATOM 784 N N . GLY A 1 102 ? 9.328 11.805 8.516 1 98.81 102 GLY A N 1
ATOM 785 C CA . GLY A 1 102 ? 8.656 13.07 8.766 1 98.81 102 GLY A CA 1
ATOM 786 C C . GLY A 1 102 ? 8.133 13.195 10.188 1 98.81 102 GLY A C 1
ATOM 787 O O . GLY A 1 102 ? 7.809 12.195 10.828 1 98.81 102 GLY A O 1
ATOM 788 N N . THR A 1 103 ? 8.055 14.414 10.664 1 98.94 103 THR A N 1
ATOM 789 C CA . THR A 1 103 ? 7.473 14.727 11.961 1 98.94 103 THR A CA 1
ATOM 790 C C . THR A 1 103 ? 6.508 15.898 11.859 1 98.94 103 THR A C 1
ATOM 792 O O . THR A 1 103 ? 6.809 16.906 11.195 1 98.94 103 THR A O 1
ATOM 795 N N . ILE A 1 104 ? 5.387 15.773 12.469 1 98.88 104 ILE A N 1
ATOM 796 C CA . ILE A 1 104 ? 4.406 16.844 12.594 1 98.88 104 ILE A CA 1
ATOM 797 C C . ILE A 1 104 ? 4.191 17.188 14.062 1 98.88 104 ILE A C 1
ATOM 799 O O . ILE A 1 104 ? 4.039 16.297 14.898 1 98.88 104 ILE A O 1
ATOM 803 N N . THR A 1 105 ? 4.195 18.422 14.375 1 98.88 105 THR A N 1
ATOM 804 C CA . THR A 1 105 ? 3.9 18.906 15.719 1 98.88 105 THR A CA 1
ATOM 805 C C . THR A 1 105 ? 2.873 20.031 15.672 1 98.88 105 THR A C 1
ATOM 807 O O . THR A 1 105 ? 2.953 20.922 14.82 1 98.88 105 THR A O 1
ATOM 810 N N . VAL A 1 106 ? 1.948 19.969 16.531 1 98.88 106 VAL A N 1
ATOM 811 C CA . VAL A 1 106 ? 0.919 21 16.672 1 98.88 106 VAL A CA 1
ATOM 812 C C . VAL A 1 106 ? 1.057 21.688 18.016 1 98.88 106 VAL A C 1
ATOM 814 O O . VAL A 1 106 ? 0.936 21.062 19.062 1 98.88 106 VAL A O 1
ATOM 817 N N . THR A 1 107 ? 1.264 22.984 17.969 1 98.75 107 THR A N 1
ATOM 818 C CA . THR A 1 107 ? 1.45 23.75 19.188 1 98.75 107 THR A CA 1
ATOM 819 C C . THR A 1 107 ? 0.462 24.906 19.266 1 98.75 107 THR A C 1
ATOM 821 O O . THR A 1 107 ? 0.284 25.641 18.297 1 98.75 107 THR A O 1
ATOM 824 N N . PRO A 1 108 ? -0.142 25.125 20.453 1 98.44 108 PRO A N 1
ATOM 825 C CA . PRO A 1 108 ? -1.053 26.25 20.578 1 98.44 108 PRO A CA 1
ATOM 826 C C . PRO A 1 108 ? -0.345 27.594 20.406 1 98.44 108 PRO A C 1
ATOM 828 O O . PRO A 1 108 ? 0.808 27.75 20.828 1 98.44 108 PRO A O 1
ATOM 831 N N . LYS A 1 109 ? -0.997 28.484 19.781 1 97.88 109 LYS A N 1
ATOM 832 C CA . LYS A 1 109 ? -0.567 29.875 19.656 1 97.88 109 LYS A CA 1
ATOM 833 C C . LYS A 1 109 ? -1.766 30.812 19.609 1 97.88 109 LYS A C 1
ATOM 835 O O . LYS A 1 109 ? -2.479 30.875 18.609 1 97.88 109 LYS A O 1
ATOM 840 N N . GLY A 1 110 ? -1.956 31.578 20.688 1 96.12 110 GLY A N 1
ATOM 841 C CA . GLY A 1 110 ? -3.158 32.375 20.781 1 96.12 110 GLY A CA 1
ATOM 842 C C . GLY A 1 110 ? -4.438 31.578 20.688 1 96.12 110 GLY A C 1
ATOM 843 O O . GLY A 1 110 ? -4.609 30.594 21.422 1 96.12 110 GLY A O 1
ATOM 844 N N . GLY A 1 111 ? -5.383 31.938 19.891 1 95.94 111 GLY A N 1
ATOM 845 C CA . GLY A 1 111 ? -6.629 31.234 19.656 1 95.94 111 GLY A CA 1
ATOM 846 C C . GLY A 1 111 ? -6.496 30.141 18.609 1 95.94 111 GLY A C 1
ATOM 847 O O . GLY A 1 111 ? -7.43 29.359 18.391 1 95.94 111 GLY A O 1
ATOM 848 N N . GLY A 1 112 ? -5.281 30.156 18 1 98.25 112 GLY A N 1
ATOM 849 C CA . GLY A 1 112 ? -5.012 29.188 16.953 1 98.25 112 GLY A CA 1
ATOM 850 C C . GLY A 1 112 ? -3.855 28.266 17.281 1 98.25 112 GLY A C 1
ATOM 851 O O . GLY A 1 112 ? -3.725 27.797 18.422 1 98.25 112 GLY A O 1
ATOM 852 N N . SER A 1 113 ? -3.072 27.891 16.188 1 98.69 113 SER A N 1
ATOM 853 C CA . SER A 1 113 ? -1.97 26.969 16.406 1 98.69 113 SER A CA 1
ATOM 854 C C . SER A 1 113 ? -0.865 27.172 15.383 1 98.69 113 SER A C 1
ATOM 856 O O . SER A 1 113 ? -1.068 27.844 14.367 1 98.69 113 SER A O 1
ATOM 858 N N . ILE A 1 114 ? 0.319 26.672 15.719 1 98.81 114 ILE A N 1
ATOM 859 C CA . ILE A 1 114 ? 1.434 26.531 14.781 1 98.81 114 ILE A CA 1
ATOM 860 C C . ILE A 1 114 ? 1.656 25.047 14.461 1 98.81 114 ILE A C 1
ATOM 862 O O . ILE A 1 114 ? 1.82 24.234 15.359 1 98.81 114 ILE A O 1
ATOM 866 N N . LEU A 1 115 ? 1.649 24.766 13.172 1 98.88 115 LEU A N 1
ATOM 867 C CA . LEU A 1 115 ? 2.002 23.453 12.656 1 98.88 115 LEU A CA 1
ATOM 868 C C . LEU A 1 115 ? 3.457 23.422 12.203 1 98.88 115 LEU A C 1
ATOM 870 O O . LEU A 1 115 ? 3.873 24.234 11.375 1 98.88 115 LEU A O 1
ATOM 874 N N . LYS A 1 116 ? 4.18 22.516 12.773 1 98.88 116 LYS A N 1
ATOM 875 C CA . LYS A 1 116 ? 5.555 22.281 12.328 1 98.88 116 LYS A CA 1
ATOM 876 C C . LYS A 1 116 ? 5.691 20.953 11.617 1 98.88 116 LYS A C 1
ATOM 878 O O . LYS A 1 116 ? 5.262 19.922 12.133 1 98.88 116 LYS A O 1
ATOM 883 N N . TRP A 1 117 ? 6.227 20.969 10.461 1 98.88 117 TRP A N 1
ATOM 884 C CA . TRP A 1 117 ? 6.598 19.766 9.719 1 98.88 117 TRP A CA 1
ATOM 885 C C . TRP A 1 117 ? 8.094 19.75 9.43 1 98.88 117 TRP A C 1
ATOM 887 O O . TRP A 1 117 ? 8.672 20.75 9.031 1 98.88 117 TRP A O 1
ATOM 897 N N . SER A 1 118 ? 8.656 18.609 9.688 1 98.81 118 SER A N 1
ATOM 898 C CA . SER A 1 118 ? 10.039 18.391 9.289 1 98.81 118 SER A CA 1
ATOM 899 C C . SER A 1 118 ? 10.234 17 8.688 1 98.81 118 SER A C 1
ATOM 901 O O . SER A 1 118 ? 9.445 16.094 8.953 1 98.81 118 SER A O 1
ATOM 903 N N . ALA A 1 119 ? 11.312 16.891 7.875 1 98.69 119 ALA A N 1
ATOM 904 C CA . ALA A 1 119 ? 11.617 15.602 7.258 1 98.69 119 ALA A CA 1
ATOM 905 C C . ALA A 1 119 ? 13.125 15.375 7.191 1 98.69 119 ALA A C 1
ATOM 907 O O . ALA A 1 119 ? 13.891 16.297 6.922 1 98.69 119 ALA A O 1
ATOM 908 N N . GLU A 1 120 ? 13.555 14.242 7.512 1 98.75 120 GLU A N 1
ATOM 909 C CA . GLU A 1 120 ? 14.891 13.711 7.227 1 98.75 120 GLU A CA 1
ATOM 910 C C . GLU A 1 120 ? 14.852 12.703 6.086 1 98.75 120 GLU A C 1
ATOM 912 O O . GLU A 1 120 ? 14.016 11.797 6.078 1 98.75 120 GLU A O 1
ATOM 917 N N . PHE A 1 121 ? 15.805 12.906 5.094 1 98.69 121 PHE A N 1
ATOM 918 C CA . PHE A 1 121 ? 15.727 12.023 3.934 1 98.69 121 PHE A CA 1
ATOM 919 C C . PHE A 1 121 ? 17.125 11.695 3.414 1 98.69 121 PHE A C 1
ATOM 921 O O . PHE A 1 121 ? 18.094 12.398 3.719 1 98.69 121 PHE A O 1
ATOM 928 N N . GLU A 1 122 ? 17.266 10.602 2.814 1 98.75 122 GLU A N 1
ATOM 929 C CA . GLU A 1 122 ? 18.406 10.188 1.996 1 98.75 122 GLU A CA 1
ATOM 930 C C . GLU A 1 122 ? 17.969 9.906 0.559 1 98.75 122 GLU A C 1
ATOM 932 O O . GLU A 1 122 ? 17.141 9.031 0.313 1 98.75 122 GLU A O 1
ATOM 937 N N . LYS A 1 123 ? 18.562 10.695 -0.375 1 98.44 123 LYS A N 1
ATOM 938 C CA . LYS A 1 123 ? 18.219 10.547 -1.789 1 98.44 123 LYS A CA 1
ATOM 939 C C . LYS A 1 123 ? 18.844 9.281 -2.367 1 98.44 123 LYS A C 1
ATOM 941 O O . LYS A 1 123 ? 19.891 8.82 -1.9 1 98.44 123 LYS A O 1
ATOM 946 N N . THR A 1 124 ? 18.219 8.688 -3.436 1 97.81 124 THR A N 1
ATOM 947 C CA . THR A 1 124 ? 18.734 7.48 -4.082 1 97.81 124 THR A CA 1
ATOM 948 C C . THR A 1 124 ? 19.891 7.816 -5.012 1 97.81 124 THR A C 1
ATOM 950 O O . THR A 1 124 ? 20.625 6.926 -5.441 1 97.81 124 THR A O 1
ATOM 953 N N . GLY A 1 125 ? 19.953 9.078 -5.348 1 97.5 125 GLY A N 1
ATOM 954 C CA . GLY A 1 125 ? 21.031 9.531 -6.219 1 97.5 125 GLY A CA 1
ATOM 955 C C . GLY A 1 125 ? 21.203 11.039 -6.215 1 97.5 125 GLY A C 1
ATOM 956 O O . GLY A 1 125 ? 20.328 11.766 -5.723 1 97.5 125 GLY A O 1
ATOM 957 N N . HIS A 1 126 ? 22.234 11.508 -6.805 1 96.44 126 HIS A N 1
ATOM 958 C CA . HIS A 1 126 ? 22.578 12.922 -6.773 1 96.44 126 HIS A CA 1
ATOM 959 C C . HIS A 1 126 ? 21.656 13.734 -7.676 1 96.44 126 HIS A C 1
ATOM 961 O O . HIS A 1 126 ? 21.547 14.953 -7.523 1 96.44 126 HIS A O 1
ATOM 967 N N . GLU A 1 127 ? 21.094 13.078 -8.609 1 96.12 127 GLU A N 1
ATOM 968 C CA . GLU A 1 127 ? 20.219 13.766 -9.562 1 96.12 127 GLU A CA 1
ATOM 969 C C . GLU A 1 127 ? 18.844 14.008 -8.969 1 96.12 127 GLU A C 1
ATOM 971 O O . GLU A 1 127 ? 18.047 14.781 -9.508 1 96.12 127 GLU A O 1
ATOM 976 N N . ILE A 1 128 ? 18.578 13.367 -7.852 1 96.81 128 ILE A N 1
ATOM 977 C CA . ILE A 1 128 ? 17.281 13.484 -7.203 1 96.81 128 ILE A CA 1
ATOM 978 C C . ILE A 1 128 ? 17.203 14.805 -6.441 1 96.81 128 ILE A C 1
ATOM 980 O O . ILE A 1 128 ? 18.125 15.156 -5.699 1 96.81 128 ILE A O 1
ATOM 984 N N . GLU A 1 129 ? 16.125 15.594 -6.684 1 95.56 129 GLU A N 1
ATOM 985 C CA . GLU A 1 129 ? 15.93 16.875 -6.02 1 95.56 129 GLU A CA 1
ATOM 986 C C . GLU A 1 129 ? 15.531 16.688 -4.559 1 95.56 129 GLU A C 1
ATOM 988 O O . GLU A 1 129 ? 14.984 15.656 -4.188 1 95.56 129 GLU A O 1
ATOM 993 N N . ASP A 1 130 ? 15.852 17.719 -3.801 1 96.81 130 ASP A N 1
ATOM 994 C CA . ASP A 1 130 ? 15.289 17.766 -2.455 1 96.81 130 ASP A CA 1
ATOM 995 C C . ASP A 1 130 ? 13.766 17.75 -2.494 1 96.81 130 ASP A C 1
ATOM 997 O O . ASP A 1 130 ? 13.156 18.25 -3.438 1 96.81 130 ASP A O 1
ATOM 1001 N N . PRO A 1 131 ? 13.133 17.156 -1.466 1 96.56 131 PRO A N 1
ATOM 1002 C CA . PRO A 1 131 ? 11.688 16.938 -1.532 1 96.56 131 PRO A CA 1
ATOM 1003 C C . PRO A 1 131 ? 10.883 18.188 -1.166 1 96.56 131 PRO A C 1
ATOM 1005 O O . PRO A 1 131 ? 9.945 18.109 -0.363 1 96.56 131 PRO A O 1
ATOM 1008 N N . HIS A 1 132 ? 11.164 19.297 -1.852 1 97.19 132 HIS A N 1
ATOM 1009 C CA . HIS A 1 132 ? 10.414 20.531 -1.621 1 97.19 132 HIS A CA 1
ATOM 1010 C C . HIS A 1 132 ? 8.945 20.375 -2.012 1 97.19 132 HIS A C 1
ATOM 1012 O O . HIS A 1 132 ? 8.062 20.969 -1.392 1 97.19 132 HIS A O 1
ATOM 1018 N N . VAL A 1 133 ? 8.711 19.578 -2.986 1 96.31 133 VAL A N 1
ATOM 1019 C CA . VAL A 1 133 ? 7.348 19.344 -3.439 1 96.31 133 VAL A CA 1
ATOM 1020 C C . VAL A 1 133 ? 6.539 18.688 -2.326 1 96.31 133 VAL A C 1
ATOM 1022 O O . VAL A 1 133 ? 5.34 18.938 -2.182 1 96.31 133 VAL A O 1
ATOM 1025 N N . ILE A 1 134 ? 7.16 17.812 -1.512 1 97.06 134 ILE A N 1
ATOM 1026 C CA . ILE A 1 134 ? 6.496 17.156 -0.396 1 97.06 134 ILE A CA 1
ATOM 1027 C C . ILE A 1 134 ? 6.223 18.156 0.717 1 97.06 134 ILE A C 1
ATOM 1029 O O . ILE A 1 134 ? 5.145 18.156 1.317 1 97.06 134 ILE A O 1
ATOM 1033 N N . LYS A 1 135 ? 7.215 19 0.947 1 97.81 135 LYS A N 1
ATOM 1034 C CA . LYS A 1 135 ? 7.023 20.078 1.906 1 97.81 135 LYS A CA 1
ATOM 1035 C C . LYS A 1 135 ? 5.848 20.969 1.508 1 97.81 135 LYS A C 1
ATOM 1037 O O . LYS A 1 135 ? 4.996 21.281 2.34 1 97.81 135 LYS A O 1
ATOM 1042 N N . ASP A 1 136 ? 5.824 21.328 0.214 1 97.56 136 ASP A N 1
ATOM 1043 C CA . ASP A 1 136 ? 4.746 22.188 -0.281 1 97.56 136 ASP A CA 1
ATOM 1044 C C . ASP A 1 136 ? 3.393 21.5 -0.145 1 97.56 136 ASP A C 1
ATOM 1046 O O . ASP A 1 136 ? 2.387 22.141 0.16 1 97.56 136 ASP A O 1
ATOM 1050 N N . PHE A 1 137 ? 3.352 20.281 -0.38 1 97.62 137 PHE A N 1
ATOM 1051 C CA . PHE A 1 137 ? 2.131 19.5 -0.226 1 97.62 137 PHE A CA 1
ATOM 1052 C C . PHE A 1 137 ? 1.67 19.5 1.227 1 97.62 137 PHE A C 1
ATOM 1054 O O . PHE A 1 137 ? 0.476 19.625 1.504 1 97.62 137 PHE A O 1
ATOM 1061 N N . ALA A 1 138 ? 2.568 19.344 2.178 1 97.06 138 ALA A N 1
ATOM 1062 C CA . ALA A 1 138 ? 2.238 19.391 3.6 1 97.06 138 ALA A CA 1
ATOM 1063 C C . ALA A 1 138 ? 1.612 20.734 3.973 1 97.06 138 ALA A C 1
ATOM 1065 O O . ALA A 1 138 ? 0.588 20.781 4.656 1 97.06 138 ALA A O 1
ATOM 1066 N N . VAL A 1 139 ? 2.23 21.781 3.473 1 98.25 139 VAL A N 1
ATOM 1067 C CA . VAL A 1 139 ? 1.743 23.125 3.764 1 98.25 139 VAL A CA 1
ATOM 1068 C C . VAL A 1 139 ? 0.325 23.297 3.223 1 98.25 139 VAL A C 1
ATOM 1070 O O . VAL A 1 139 ? -0.559 23.797 3.92 1 98.25 139 VAL A O 1
ATOM 1073 N N . LYS A 1 140 ? 0.183 22.875 2.018 1 97.62 140 LYS A N 1
ATOM 1074 C CA . LYS A 1 140 ? -1.135 22.953 1.394 1 97.62 140 LYS A CA 1
ATOM 1075 C C . LYS A 1 140 ? -2.176 22.203 2.227 1 97.62 140 LYS A C 1
ATOM 1077 O O . LYS A 1 140 ? -3.268 22.719 2.471 1 97.62 140 LYS A O 1
ATOM 1082 N N . ASN A 1 141 ? -1.855 21 2.688 1 97.5 141 ASN A N 1
ATOM 1083 C CA . ASN A 1 141 ? -2.773 20.188 3.48 1 97.5 141 ASN A CA 1
ATOM 1084 C C . ASN A 1 141 ? -3.109 20.859 4.809 1 97.5 141 ASN A C 1
ATOM 1086 O O . ASN A 1 141 ? -4.258 20.812 5.25 1 97.5 141 ASN A O 1
ATOM 1090 N N . PHE A 1 142 ? -2.109 21.438 5.434 1 98.44 142 PHE A N 1
ATOM 1091 C CA . PHE A 1 142 ? -2.365 22.125 6.688 1 98.44 142 PHE A CA 1
ATOM 1092 C C . PHE A 1 142 ? -3.398 23.234 6.496 1 98.44 142 PHE A C 1
ATOM 1094 O O . PHE A 1 142 ? -4.316 23.375 7.309 1 98.44 142 PHE A O 1
ATOM 1101 N N . LYS A 1 143 ? -3.262 23.938 5.434 1 98.38 143 LYS A N 1
ATOM 1102 C CA . LYS A 1 143 ? -4.176 25.047 5.164 1 98.38 143 LYS A CA 1
ATOM 1103 C C . LYS A 1 143 ? -5.574 24.531 4.84 1 98.38 143 LYS A C 1
ATOM 1105 O O . LYS A 1 143 ? -6.57 25.125 5.273 1 98.38 143 LYS A O 1
ATOM 1110 N N . GLU A 1 144 ? -5.672 23.5 4.109 1 98 144 GLU A N 1
ATOM 1111 C CA . GLU A 1 144 ? -6.965 22.922 3.775 1 98 144 GLU A CA 1
ATOM 1112 C C . GLU A 1 144 ? -7.68 22.406 5.027 1 98 144 GLU A C 1
ATOM 1114 O O . GLU A 1 144 ? -8.891 22.594 5.176 1 98 144 GLU A O 1
ATOM 1119 N N . ILE A 1 145 ? -6.957 21.766 5.895 1 98.12 145 ILE A N 1
ATOM 1120 C CA . ILE A 1 145 ? -7.527 21.266 7.137 1 98.12 145 ILE A CA 1
ATOM 1121 C C . ILE A 1 145 ? -8.008 22.438 7.996 1 98.12 145 ILE A C 1
ATOM 1123 O O . ILE A 1 145 ? -9.086 22.359 8.594 1 98.12 145 ILE A O 1
ATOM 1127 N N . ASP A 1 146 ? -7.191 23.469 8.086 1 98.56 146 ASP A N 1
ATOM 1128 C CA . ASP A 1 146 ? -7.578 24.656 8.836 1 98.56 146 ASP A CA 1
ATOM 1129 C C . ASP A 1 146 ? -8.906 25.219 8.336 1 98.56 146 ASP A C 1
ATOM 1131 O O . ASP A 1 146 ? -9.812 25.469 9.133 1 98.56 146 ASP A O 1
ATOM 1135 N N . GLU A 1 147 ? -8.984 25.391 7 1 98 147 GLU A N 1
ATOM 1136 C CA . GLU A 1 147 ? -10.211 25.906 6.391 1 98 147 GLU A CA 1
ATOM 1137 C C . GLU A 1 147 ? -11.406 25.031 6.719 1 98 147 GLU A C 1
ATOM 1139 O O . GLU A 1 147 ? -12.484 25.531 7.039 1 98 147 GLU A O 1
ATOM 1144 N N . TYR A 1 148 ? -11.266 23.781 6.629 1 98 148 TYR A N 1
ATOM 1145 C CA . TYR A 1 148 ? -12.32 22.812 6.941 1 98 148 TYR A CA 1
ATOM 1146 C C . TYR A 1 148 ? -12.789 22.969 8.383 1 98 148 TYR A C 1
ATOM 1148 O O . TYR A 1 148 ? -13.992 23.031 8.648 1 98 148 TYR A O 1
ATOM 1156 N N . LEU A 1 149 ? -11.797 23.062 9.32 1 97.69 149 LEU A N 1
ATOM 1157 C CA . LEU A 1 149 ? -12.117 23.125 10.742 1 97.69 149 LEU A CA 1
ATOM 1158 C C . LEU A 1 149 ? -12.852 24.422 11.078 1 97.69 149 LEU A C 1
ATOM 1160 O O . LEU A 1 149 ? -13.75 24.422 11.922 1 97.69 149 LEU A O 1
ATOM 1164 N N . LEU A 1 150 ? -12.469 25.484 10.414 1 96.94 150 LEU A N 1
ATOM 1165 C CA . LEU A 1 150 ? -13.109 26.766 10.648 1 96.94 150 LEU A CA 1
ATOM 1166 C C . LEU A 1 150 ? -14.555 26.75 10.148 1 96.94 150 LEU A C 1
ATOM 1168 O O . LEU A 1 150 ? -15.422 27.391 10.75 1 96.94 150 LEU A O 1
ATOM 1172 N N . LYS A 1 151 ? -14.82 26.031 9.141 1 95.31 151 LYS A N 1
ATOM 1173 C CA . LYS A 1 151 ? -16.172 25.906 8.617 1 95.31 151 LYS A CA 1
ATOM 1174 C C . LYS A 1 151 ? -17.047 25.062 9.547 1 95.31 151 LYS A C 1
ATOM 1176 O O . LYS A 1 151 ? -18.266 25.281 9.625 1 95.31 151 LYS A O 1
ATOM 1181 N N . GLN A 1 152 ? -16.453 24.062 10.195 1 88.19 152 GLN A N 1
ATOM 1182 C CA . GLN A 1 152 ? -17.203 23.203 11.117 1 88.19 152 GLN A CA 1
ATOM 1183 C C . GLN A 1 152 ? -17.578 23.969 12.383 1 88.19 152 GLN A C 1
ATOM 1185 O O . GLN A 1 152 ? -18.594 23.656 13.023 1 88.19 152 GLN A O 1
ATOM 1190 N N . SER A 1 153 ? -16.75 24.828 12.797 1 79.25 153 SER A N 1
ATOM 1191 C CA . SER A 1 153 ? -17 25.594 14.008 1 79.25 153 SER A CA 1
ATOM 1192 C C . SER A 1 153 ? -18.047 26.688 13.758 1 79.25 153 SER A C 1
ATOM 1194 O O . SER A 1 153 ? -18.703 27.156 14.695 1 79.25 153 SER A O 1
ATOM 1196 N N . SER A 1 154 ? -18.109 27.109 12.57 1 71.94 154 SER A N 1
ATOM 1197 C CA . SER A 1 154 ? -19.047 28.172 12.25 1 71.94 154 SER A CA 1
ATOM 1198 C C . SER A 1 154 ? -20.469 27.625 12.078 1 71.94 154 SER A C 1
ATOM 1200 O O . SER A 1 154 ? -21.422 28.391 11.977 1 71.94 154 SER A O 1
ATOM 1202 N N . VAL A 1 155 ? -20.5 26.391 12 1 53.72 155 VAL A N 1
ATOM 1203 C CA . VAL A 1 155 ? -21.844 25.828 11.891 1 53.72 155 VAL A CA 1
ATOM 1204 C C . VAL A 1 155 ? -22.375 25.469 13.273 1 53.72 155 VAL A C 1
ATOM 1206 O O . VAL A 1 155 ? -21.609 25.031 14.141 1 53.72 155 VAL A O 1
ATOM 1209 N N . MET B 1 1 ? -27.188 -13.531 -6.957 1 62.75 1 MET B N 1
ATOM 1210 C CA . MET B 1 1 ? -26.188 -14.398 -6.328 1 62.75 1 MET B CA 1
ATOM 1211 C C . MET B 1 1 ? -25.75 -13.82 -4.988 1 62.75 1 MET B C 1
ATOM 1213 O O . MET B 1 1 ? -25.891 -12.625 -4.738 1 62.75 1 MET B O 1
ATOM 1217 N N . GLY B 1 2 ? -25.391 -14.688 -3.988 1 82.62 2 GLY B N 1
ATOM 1218 C CA . GLY B 1 2 ? -25.078 -14.227 -2.643 1 82.62 2 GLY B CA 1
ATOM 1219 C C . GLY B 1 2 ? -23.844 -13.359 -2.572 1 82.62 2 GLY B C 1
ATOM 1220 O O . GLY B 1 2 ? -23.125 -13.219 -3.562 1 82.62 2 GLY B O 1
ATOM 1221 N N . LEU B 1 3 ? -23.688 -12.703 -1.585 1 95.5 3 LEU B N 1
ATOM 1222 C CA . LEU B 1 3 ? -22.578 -11.773 -1.394 1 95.5 3 LEU B CA 1
ATOM 1223 C C . LEU B 1 3 ? -21.281 -12.516 -1.145 1 95.5 3 LEU B C 1
ATOM 1225 O O . LEU B 1 3 ? -20.188 -11.961 -1.327 1 95.5 3 LEU B O 1
ATOM 1229 N N . THR B 1 4 ? -21.375 -13.766 -0.824 1 97.69 4 THR B N 1
ATOM 1230 C CA . THR B 1 4 ? -20.172 -14.555 -0.561 1 97.69 4 THR B CA 1
ATOM 1231 C C . THR B 1 4 ? -19.984 -15.633 -1.63 1 97.69 4 THR B C 1
ATOM 1233 O O . THR B 1 4 ? -20.953 -16.047 -2.268 1 97.69 4 THR B O 1
ATOM 1236 N N . GLY B 1 5 ? -18.656 -16.062 -1.904 1 97.81 5 GLY B N 1
ATOM 1237 C CA . GLY B 1 5 ? -18.375 -17.109 -2.871 1 97.81 5 GLY B CA 1
ATOM 1238 C C . GLY B 1 5 ? -16.969 -17.656 -2.76 1 97.81 5 GLY B C 1
ATOM 1239 O O . GLY B 1 5 ? -16.188 -17.219 -1.91 1 97.81 5 GLY B O 1
ATOM 1240 N N . VAL B 1 6 ? -16.766 -18.734 -3.484 1 98.12 6 VAL B N 1
ATOM 1241 C CA . VAL B 1 6 ? -15.469 -19.391 -3.607 1 98.12 6 VAL B CA 1
ATOM 1242 C C . VAL B 1 6 ? -15.148 -19.641 -5.082 1 98.12 6 VAL B C 1
ATOM 1244 O O . VAL B 1 6 ? -16.047 -19.984 -5.863 1 98.12 6 VAL B O 1
ATOM 1247 N N . LEU B 1 7 ? -13.961 -19.406 -5.449 1 98.38 7 LEU B N 1
ATOM 1248 C CA . LEU B 1 7 ? -13.453 -19.766 -6.766 1 98.38 7 LEU B CA 1
ATOM 1249 C C . LEU B 1 7 ? -12.242 -20.703 -6.641 1 98.38 7 LEU B C 1
ATOM 1251 O O . LEU B 1 7 ? -11.547 -20.688 -5.625 1 98.38 7 LEU B O 1
ATOM 1255 N N . HIS B 1 8 ? -12.031 -21.484 -7.621 1 98.5 8 HIS B N 1
ATOM 1256 C CA . HIS B 1 8 ? -10.891 -22.391 -7.66 1 98.5 8 HIS B CA 1
ATOM 1257 C C . HIS B 1 8 ? -10.438 -22.656 -9.094 1 98.5 8 HIS B C 1
ATOM 1259 O O . HIS B 1 8 ? -11.266 -22.672 -10.016 1 98.5 8 HIS B O 1
ATOM 1265 N N . VAL B 1 9 ? -9.18 -22.891 -9.289 1 98.81 9 VAL B N 1
ATOM 1266 C CA . VAL B 1 9 ? -8.625 -23.297 -10.578 1 98.81 9 VAL B CA 1
ATOM 1267 C C . VAL B 1 9 ? -7.352 -24.109 -10.359 1 98.81 9 VAL B C 1
ATOM 1269 O O . VAL B 1 9 ? -6.621 -23.875 -9.391 1 98.81 9 VAL B O 1
ATOM 1272 N N . GLU B 1 10 ? -7.152 -25.016 -11.156 1 98.75 10 GLU B N 1
ATOM 1273 C CA . GLU B 1 10 ? -5.918 -25.797 -11.203 1 98.75 10 GLU B CA 1
ATOM 1274 C C . GLU B 1 10 ? -5.223 -25.641 -12.555 1 98.75 10 GLU B C 1
ATOM 1276 O O . GLU B 1 10 ? -5.879 -25.656 -13.602 1 98.75 10 GLU B O 1
ATOM 1281 N N . VAL B 1 11 ? -3.969 -25.516 -12.523 1 98.81 11 VAL B N 1
ATOM 1282 C CA . VAL B 1 11 ? -3.162 -25.359 -13.727 1 98.81 11 VAL B CA 1
ATOM 1283 C C . VAL B 1 11 ? -1.98 -26.328 -13.688 1 98.81 11 VAL B C 1
ATOM 1285 O O . VAL B 1 11 ? -1.179 -26.297 -12.758 1 98.81 11 VAL B O 1
ATOM 1288 N N . GLU B 1 12 ? -1.889 -27.156 -14.688 1 98.69 12 GLU B N 1
ATOM 1289 C CA . GLU B 1 12 ? -0.711 -28.016 -14.82 1 98.69 12 GLU B CA 1
ATOM 1290 C C . GLU B 1 12 ? 0.42 -27.281 -15.539 1 98.69 12 GLU B C 1
ATOM 1292 O O . GLU B 1 12 ? 0.194 -26.625 -16.562 1 98.69 12 GLU B O 1
ATOM 1297 N N . VAL B 1 13 ? 1.63 -27.391 -15.008 1 98.69 13 VAL B N 1
ATOM 1298 C CA . VAL B 1 13 ? 2.789 -26.734 -15.602 1 98.69 13 VAL B CA 1
ATOM 1299 C C . VAL B 1 13 ? 3.932 -27.734 -15.75 1 98.69 13 VAL B C 1
ATOM 1301 O O . VAL B 1 13 ? 3.877 -28.844 -15.188 1 98.69 13 VAL B O 1
ATOM 1304 N N . LYS B 1 14 ? 4.961 -27.375 -16.438 1 98.38 14 LYS B N 1
ATOM 1305 C CA . LYS B 1 14 ? 6.066 -28.281 -16.75 1 98.38 14 LYS B CA 1
ATOM 1306 C C . LYS B 1 14 ? 7.18 -28.156 -15.711 1 98.38 14 LYS B C 1
ATOM 1308 O O . LYS B 1 14 ? 7.984 -29.078 -15.539 1 98.38 14 LYS B O 1
ATOM 1313 N N . SER B 1 15 ? 7.281 -27.094 -14.992 1 98.44 15 SER B N 1
ATOM 1314 C CA . SER B 1 15 ? 8.352 -26.859 -14.023 1 98.44 15 SER B CA 1
ATOM 1315 C C . SER B 1 15 ? 8.133 -27.688 -12.758 1 98.44 15 SER B C 1
ATOM 1317 O O . SER B 1 15 ? 7.012 -27.797 -12.266 1 98.44 15 SER B O 1
ATOM 1319 N N . PRO B 1 16 ? 9.242 -28.234 -12.227 1 98.12 16 PRO B N 1
ATOM 1320 C CA . PRO B 1 16 ? 9.117 -29 -10.992 1 98.12 16 PRO B CA 1
ATOM 1321 C C . PRO B 1 16 ? 8.578 -28.172 -9.828 1 98.12 16 PRO B C 1
ATOM 1323 O O . PRO B 1 16 ? 8.859 -26.969 -9.742 1 98.12 16 PRO B O 1
ATOM 1326 N N . ALA B 1 17 ? 7.887 -28.797 -8.883 1 98.25 17 ALA B N 1
ATOM 1327 C CA . ALA B 1 17 ? 7.184 -28.125 -7.793 1 98.25 17 ALA B CA 1
ATOM 1328 C C . ALA B 1 17 ? 8.148 -27.328 -6.93 1 98.25 17 ALA B C 1
ATOM 1330 O O . ALA B 1 17 ? 7.848 -26.188 -6.535 1 98.25 17 ALA B O 1
ATOM 1331 N N . GLU B 1 18 ? 9.281 -27.891 -6.676 1 97.44 18 GLU B N 1
ATOM 1332 C CA . GLU B 1 18 ? 10.242 -27.203 -5.812 1 97.44 18 GLU B CA 1
ATOM 1333 C C . GLU B 1 18 ? 10.703 -25.891 -6.441 1 97.44 18 GLU B C 1
ATOM 1335 O O . GLU B 1 18 ? 10.75 -24.859 -5.773 1 97.44 18 GLU B O 1
ATOM 1340 N N . LYS B 1 19 ? 11.031 -25.969 -7.695 1 97.44 19 LYS B N 1
ATOM 1341 C CA . LYS B 1 19 ? 11.492 -24.766 -8.398 1 97.44 19 LYS B CA 1
ATOM 1342 C C . LYS B 1 19 ? 10.391 -23.719 -8.461 1 97.44 19 LYS B C 1
ATOM 1344 O O . LYS B 1 19 ? 10.656 -22.531 -8.266 1 97.44 19 LYS B O 1
ATOM 1349 N N . PHE B 1 20 ? 9.211 -24.109 -8.758 1 98.38 20 PHE B N 1
ATOM 1350 C CA . PHE B 1 20 ? 8.086 -23.188 -8.844 1 98.38 20 PHE B CA 1
ATOM 1351 C C . PHE B 1 20 ? 7.82 -22.516 -7.496 1 98.38 20 PHE B C 1
ATOM 1353 O O . PHE B 1 20 ? 7.609 -21.312 -7.43 1 98.38 20 PHE B O 1
ATOM 1360 N N . TRP B 1 21 ? 7.855 -23.312 -6.438 1 98.44 21 TRP B N 1
ATOM 1361 C CA . TRP B 1 21 ? 7.625 -22.828 -5.082 1 98.44 21 TRP B CA 1
ATOM 1362 C C . TRP B 1 21 ? 8.656 -21.766 -4.707 1 98.44 21 TRP B C 1
ATOM 1364 O O . TRP B 1 21 ? 8.312 -20.719 -4.156 1 98.44 21 TRP B O 1
ATOM 1374 N N . VAL B 1 22 ? 9.867 -22.016 -5.035 1 97.25 22 VAL B N 1
ATOM 1375 C CA . VAL B 1 22 ? 10.953 -21.078 -4.75 1 97.25 22 VAL B CA 1
ATOM 1376 C C . VAL B 1 22 ? 10.734 -19.781 -5.527 1 97.25 22 VAL B C 1
ATOM 1378 O O . VAL B 1 22 ? 10.914 -18.688 -4.988 1 97.25 22 VAL B O 1
ATOM 1381 N N . ALA B 1 23 ? 10.312 -19.906 -6.812 1 97.69 23 ALA B N 1
ATOM 1382 C CA . ALA B 1 23 ? 10.039 -18.734 -7.633 1 97.69 23 ALA B CA 1
ATOM 1383 C C . ALA B 1 23 ? 8.906 -17.906 -7.047 1 97.69 23 ALA B C 1
ATOM 1385 O O . ALA B 1 23 ? 8.984 -16.672 -7.004 1 97.69 23 ALA B O 1
ATOM 1386 N N . LEU B 1 24 ? 7.84 -18.547 -6.574 1 97.81 24 LEU B N 1
ATOM 1387 C CA . LEU B 1 24 ? 6.734 -17.844 -5.93 1 97.81 24 LEU B CA 1
ATOM 1388 C C . LEU B 1 24 ? 7.219 -17.094 -4.691 1 97.81 24 LEU B C 1
ATOM 1390 O O . LEU B 1 24 ? 6.832 -15.945 -4.469 1 97.81 24 LEU B O 1
ATOM 1394 N N . GLY B 1 25 ? 8.039 -17.734 -3.945 1 96.56 25 GLY B N 1
ATOM 1395 C CA . GLY B 1 25 ? 8.562 -17.141 -2.719 1 96.56 25 GLY B CA 1
ATOM 1396 C C . GLY B 1 25 ? 9.469 -15.953 -2.963 1 96.56 25 GLY B C 1
ATOM 1397 O O . GLY B 1 25 ? 9.602 -15.086 -2.1 1 96.56 25 GLY B O 1
ATOM 1398 N N . ASP B 1 26 ? 10.086 -15.938 -4.102 1 96.19 26 ASP B N 1
ATOM 1399 C CA . ASP B 1 26 ? 10.977 -14.836 -4.449 1 96.19 26 ASP B CA 1
ATOM 1400 C C . ASP B 1 26 ? 10.273 -13.82 -5.344 1 96.19 26 ASP B C 1
ATOM 1402 O O . ASP B 1 26 ? 10.922 -13.055 -6.055 1 96.19 26 ASP B O 1
ATOM 1406 N N . GLY B 1 27 ? 9.023 -13.867 -5.398 1 95.69 27 GLY B N 1
ATOM 1407 C CA . GLY B 1 27 ? 8.227 -13.039 -6.289 1 95.69 27 GLY B CA 1
ATOM 1408 C C . GLY B 1 27 ? 8.523 -11.562 -6.164 1 95.69 27 GLY B C 1
ATOM 1409 O O . GLY B 1 27 ? 8.539 -10.836 -7.164 1 95.69 27 GLY B O 1
ATOM 1410 N N . ILE B 1 28 ? 8.797 -11.102 -5.004 1 94.56 28 ILE B N 1
ATOM 1411 C CA . ILE B 1 28 ? 9.047 -9.688 -4.746 1 94.56 28 ILE B CA 1
ATOM 1412 C C . ILE B 1 28 ? 10.203 -9.203 -5.621 1 94.56 28 ILE B C 1
ATOM 1414 O O . ILE B 1 28 ? 10.164 -8.086 -6.137 1 94.56 28 ILE B O 1
ATOM 1418 N N . ASN B 1 29 ? 11.164 -10.008 -5.812 1 94.69 29 ASN B N 1
ATOM 1419 C CA . ASN B 1 29 ? 12.305 -9.672 -6.652 1 94.69 29 ASN B CA 1
ATOM 1420 C C . ASN B 1 29 ? 12.078 -10.07 -8.109 1 94.69 29 ASN B C 1
ATOM 1422 O O . ASN B 1 29 ? 12.375 -9.305 -9.023 1 94.69 29 ASN B O 1
ATOM 1426 N N . LEU B 1 30 ? 11.461 -11.156 -8.312 1 97 30 LEU B N 1
ATOM 1427 C CA . LEU B 1 30 ? 11.367 -11.805 -9.609 1 97 30 LEU B CA 1
ATOM 1428 C C . LEU B 1 30 ? 10.289 -11.148 -10.469 1 97 30 LEU B C 1
ATOM 1430 O O . LEU B 1 30 ? 10.5 -10.898 -11.656 1 97 30 LEU B O 1
ATOM 1434 N N . PHE B 1 31 ? 9.156 -10.852 -9.922 1 98 31 PHE B N 1
ATOM 1435 C CA . PHE B 1 31 ? 7.98 -10.531 -10.727 1 98 31 PHE B CA 1
ATOM 1436 C C . PHE B 1 31 ? 8.117 -9.156 -11.359 1 98 31 PHE B C 1
ATOM 1438 O O . PHE B 1 31 ? 7.934 -9 -12.57 1 98 31 PHE B O 1
ATOM 1445 N N . PRO B 1 32 ? 8.484 -8.102 -10.523 1 97.56 32 PRO B N 1
ATOM 1446 C CA . PRO B 1 32 ? 8.648 -6.809 -11.188 1 97.56 32 PRO B CA 1
ATOM 1447 C C . PRO B 1 32 ? 9.727 -6.832 -12.273 1 97.56 32 PRO B C 1
ATOM 1449 O O . PRO B 1 32 ? 9.617 -6.125 -13.273 1 97.56 32 PRO B O 1
ATOM 1452 N N . LYS B 1 33 ? 10.75 -7.641 -12.117 1 97.5 33 LYS B N 1
ATOM 1453 C CA . LYS B 1 33 ? 11.867 -7.715 -13.047 1 97.5 33 LYS B CA 1
ATOM 1454 C C . LYS B 1 33 ? 11.492 -8.492 -14.305 1 97.5 33 LYS B C 1
ATOM 1456 O O . LYS B 1 33 ? 11.742 -8.031 -15.422 1 97.5 33 LYS B O 1
ATOM 1461 N N . GLU B 1 34 ? 10.852 -9.602 -14.148 1 97.75 34 GLU B N 1
ATOM 1462 C CA . GLU B 1 34 ? 10.648 -10.523 -15.258 1 97.75 34 GLU B CA 1
ATOM 1463 C C . GLU B 1 34 ? 9.273 -10.344 -15.891 1 97.75 34 GLU B C 1
ATOM 1465 O O . GLU B 1 34 ? 9.062 -10.703 -17.047 1 97.75 34 GLU B O 1
ATOM 1470 N N . PHE B 1 35 ? 8.328 -9.758 -15.133 1 98 35 PHE B N 1
ATOM 1471 C CA . PHE B 1 35 ? 6.98 -9.547 -15.641 1 98 35 PHE B CA 1
ATOM 1472 C C . PHE B 1 35 ? 6.531 -8.109 -15.406 1 98 35 PHE B C 1
ATOM 1474 O O . PHE B 1 35 ? 5.477 -7.867 -14.82 1 98 35 PHE B O 1
ATOM 1481 N N . PRO B 1 36 ? 7.164 -7.113 -15.914 1 97.12 36 PRO B N 1
ATOM 1482 C CA . PRO B 1 36 ? 6.902 -5.703 -15.617 1 97.12 36 PRO B CA 1
ATOM 1483 C C . PRO B 1 36 ? 5.566 -5.223 -16.172 1 97.12 36 PRO B C 1
ATOM 1485 O O . PRO B 1 36 ? 5.031 -4.211 -15.711 1 97.12 36 PRO B O 1
ATOM 1488 N N . LYS B 1 37 ? 5.082 -5.918 -17.156 1 97.19 37 LYS B N 1
ATOM 1489 C CA . LYS B 1 37 ? 3.76 -5.551 -17.656 1 97.19 37 LYS B CA 1
ATOM 1490 C C . LYS B 1 37 ? 2.688 -5.773 -16.594 1 97.19 37 LYS B C 1
ATOM 1492 O O . LYS B 1 37 ? 1.7 -5.039 -16.531 1 97.19 37 LYS B O 1
ATOM 1497 N N . ASP B 1 38 ? 2.857 -6.758 -15.734 1 97.69 38 ASP B N 1
ATOM 1498 C CA . ASP B 1 38 ? 1.865 -7.137 -14.727 1 97.69 38 ASP B CA 1
ATOM 1499 C C . ASP B 1 38 ? 2.162 -6.473 -13.391 1 97.69 38 ASP B C 1
ATOM 1501 O O . ASP B 1 38 ? 1.244 -6.055 -12.68 1 97.69 38 ASP B O 1
ATOM 1505 N N . TYR B 1 39 ? 3.473 -6.391 -13.086 1 97.94 39 TYR B N 1
ATOM 1506 C CA . TYR B 1 39 ? 3.904 -5.895 -11.789 1 97.94 39 TYR B CA 1
ATOM 1507 C C . TYR B 1 39 ? 4.895 -4.746 -11.938 1 97.94 39 TYR B C 1
ATOM 1509 O O . TYR B 1 39 ? 5.969 -4.914 -12.523 1 97.94 39 TYR B O 1
ATOM 1517 N N . LYS B 1 40 ? 4.547 -3.648 -11.453 1 96.5 40 LYS B N 1
ATOM 1518 C CA . LYS B 1 40 ? 5.48 -2.523 -11.453 1 96.5 40 LYS B CA 1
ATOM 1519 C C . LYS B 1 40 ? 6.473 -2.631 -10.297 1 96.5 40 LYS B C 1
ATOM 1521 O O . LYS B 1 40 ? 7.684 -2.533 -10.508 1 96.5 40 LYS B O 1
ATOM 1526 N N . THR B 1 41 ? 5.973 -2.822 -9.086 1 96.19 41 THR B N 1
ATOM 1527 C CA . THR B 1 41 ? 6.828 -2.986 -7.914 1 96.19 41 THR B CA 1
ATOM 1528 C C . THR B 1 41 ? 6.152 -3.873 -6.871 1 96.19 41 THR B C 1
ATOM 1530 O O . THR B 1 41 ? 4.922 -3.98 -6.84 1 96.19 41 THR B O 1
ATOM 1533 N N . MET B 1 42 ? 6.891 -4.555 -6.07 1 97.69 42 MET B N 1
ATOM 1534 C CA . MET B 1 42 ? 6.461 -5.305 -4.895 1 97.69 42 MET B CA 1
ATOM 1535 C C . MET B 1 42 ? 7.383 -5.031 -3.711 1 97.69 42 MET B C 1
ATOM 1537 O O . MET B 1 42 ? 8.602 -5.008 -3.861 1 97.69 42 MET B O 1
ATOM 1541 N N . GLN B 1 43 ? 6.785 -4.812 -2.6 1 98.19 43 GLN B N 1
ATOM 1542 C CA . GLN B 1 43 ? 7.57 -4.441 -1.428 1 98.19 43 GLN B CA 1
ATOM 1543 C C . GLN B 1 43 ? 7.07 -5.16 -0.179 1 98.19 43 GLN B C 1
ATOM 1545 O O . GLN B 1 43 ? 5.883 -5.48 -0.074 1 98.19 43 GLN B O 1
ATOM 1550 N N . VAL B 1 44 ? 8 -5.434 0.758 1 98.5 44 VAL B N 1
ATOM 1551 C CA . VAL B 1 44 ? 7.648 -5.965 2.068 1 98.5 44 VAL B CA 1
ATOM 1552 C C . VAL B 1 44 ? 7.508 -4.82 3.07 1 98.5 44 VAL B C 1
ATOM 1554 O O . VAL B 1 44 ? 8.453 -4.062 3.291 1 98.5 44 VAL B O 1
ATOM 1557 N N . LEU B 1 45 ? 6.332 -4.723 3.697 1 98.62 45 LEU B N 1
ATOM 1558 C CA . LEU B 1 45 ? 6.078 -3.633 4.633 1 98.62 45 LEU B CA 1
ATOM 1559 C C . LEU B 1 45 ? 6.309 -4.082 6.07 1 98.62 45 LEU B C 1
ATOM 1561 O O . LEU B 1 45 ? 6.59 -3.26 6.945 1 98.62 45 LEU B O 1
ATOM 1565 N N . ALA B 1 46 ? 6.117 -5.332 6.297 1 98.5 46 ALA B N 1
ATOM 1566 C CA . ALA B 1 46 ? 6.312 -5.965 7.602 1 98.5 46 ALA B CA 1
ATOM 1567 C C . ALA B 1 46 ? 6.66 -7.441 7.445 1 98.5 46 ALA B C 1
ATOM 1569 O O . ALA B 1 46 ? 6.176 -8.102 6.523 1 98.5 46 ALA B O 1
ATOM 1570 N N . GLY B 1 47 ? 7.453 -7.965 8.352 1 98.19 47 GLY B N 1
ATOM 1571 C CA . GLY B 1 47 ? 7.887 -9.352 8.258 1 98.19 47 GLY B CA 1
ATOM 1572 C C . GLY B 1 47 ? 8.898 -9.578 7.148 1 98.19 47 GLY B C 1
ATOM 1573 O O . GLY B 1 47 ? 9.656 -8.672 6.797 1 98.19 47 GLY B O 1
ATOM 1574 N N . ASP B 1 48 ? 8.984 -10.867 6.648 1 97.94 48 ASP B N 1
ATOM 1575 C CA . ASP B 1 48 ? 9.977 -11.203 5.641 1 97.94 48 ASP B CA 1
ATOM 1576 C C . ASP B 1 48 ? 9.328 -11.406 4.273 1 97.94 48 ASP B C 1
ATOM 1578 O O . ASP B 1 48 ? 9.992 -11.812 3.318 1 97.94 48 ASP B O 1
ATOM 1582 N N . GLY B 1 49 ? 8.062 -11.18 4.184 1 97.75 49 GLY B N 1
ATOM 1583 C CA . GLY B 1 49 ? 7.336 -11.281 2.928 1 97.75 49 GLY B CA 1
ATOM 1584 C C . GLY B 1 49 ? 6.812 -12.68 2.658 1 97.75 49 GLY B C 1
ATOM 1585 O O . GLY B 1 49 ? 5.992 -12.883 1.762 1 97.75 49 GLY B O 1
ATOM 1586 N N . ASN B 1 50 ? 7.176 -13.688 3.484 1 97.75 50 ASN B N 1
ATOM 1587 C CA . ASN B 1 50 ? 6.84 -15.062 3.127 1 97.75 50 ASN B CA 1
ATOM 1588 C C . ASN B 1 50 ? 6.328 -15.844 4.332 1 97.75 50 ASN B C 1
ATOM 1590 O O . ASN B 1 50 ? 5.867 -16.984 4.191 1 97.75 50 ASN B O 1
ATOM 1594 N N . SER B 1 51 ? 6.41 -15.281 5.484 1 98.44 51 SER B N 1
ATOM 1595 C CA . SER B 1 51 ? 5.941 -15.938 6.703 1 98.44 51 SER B CA 1
ATOM 1596 C C . SER B 1 51 ? 4.641 -15.305 7.199 1 98.44 51 SER B C 1
ATOM 1598 O O . SER B 1 51 ? 4.336 -14.164 6.875 1 98.44 51 SER B O 1
ATOM 1600 N N . PRO B 1 52 ? 3.877 -16.109 8 1 98.75 52 PRO B N 1
ATOM 1601 C CA . PRO B 1 52 ? 2.639 -15.539 8.539 1 98.75 52 PRO B CA 1
ATOM 1602 C C . PRO B 1 52 ? 2.859 -14.203 9.25 1 98.75 52 PRO B C 1
ATOM 1604 O O . PRO B 1 52 ? 3.826 -14.055 10 1 98.75 52 PRO B O 1
ATOM 1607 N N . GLY B 1 53 ? 1.975 -13.266 8.992 1 98.5 53 GLY B N 1
ATOM 1608 C CA . GLY B 1 53 ? 2.064 -11.945 9.586 1 98.5 53 GLY B CA 1
ATOM 1609 C C . GLY B 1 53 ? 2.75 -10.93 8.688 1 98.5 53 GLY B C 1
ATOM 1610 O O . GLY B 1 53 ? 2.639 -9.719 8.906 1 98.5 53 GLY B O 1
ATOM 1611 N N . SER B 1 54 ? 3.508 -11.383 7.66 1 98.75 54 SER B N 1
ATOM 1612 C CA . SER B 1 54 ? 4.152 -10.477 6.711 1 98.75 54 SER B CA 1
ATOM 1613 C C . SER B 1 54 ? 3.121 -9.688 5.91 1 98.75 54 SER B C 1
ATOM 1615 O O . SER B 1 54 ? 2.037 -10.195 5.613 1 98.75 54 SER B O 1
ATOM 1617 N N . ILE B 1 55 ? 3.424 -8.469 5.629 1 98.88 55 ILE B N 1
ATOM 1618 C CA . ILE B 1 55 ? 2.59 -7.609 4.801 1 98.88 55 ILE B CA 1
ATOM 1619 C C . ILE B 1 55 ? 3.355 -7.207 3.541 1 98.88 55 ILE B C 1
ATOM 1621 O O . ILE B 1 55 ? 4.492 -6.734 3.623 1 98.88 55 ILE B O 1
ATOM 1625 N N . ARG B 1 56 ? 2.756 -7.441 2.418 1 98.81 56 ARG B N 1
ATOM 1626 C CA . ARG B 1 56 ? 3.328 -7.066 1.129 1 98.81 56 ARG B CA 1
ATOM 1627 C C . ARG B 1 56 ? 2.482 -5.996 0.446 1 98.81 56 ARG B C 1
ATOM 1629 O O . ARG B 1 56 ? 1.253 -6.008 0.548 1 98.81 56 ARG B O 1
ATOM 1636 N N . LEU B 1 57 ? 3.154 -5.129 -0.216 1 98.81 57 LEU B N 1
ATOM 1637 C CA . LEU B 1 57 ? 2.525 -4.125 -1.067 1 98.81 57 LEU B CA 1
ATOM 1638 C C . LEU B 1 57 ? 2.846 -4.379 -2.537 1 98.81 57 LEU B C 1
ATOM 1640 O O . LEU B 1 57 ? 4.016 -4.465 -2.914 1 98.81 57 LEU B O 1
ATOM 1644 N N . ILE B 1 58 ? 1.792 -4.492 -3.318 1 98.31 58 ILE B N 1
ATOM 1645 C CA . ILE B 1 58 ? 1.958 -4.742 -4.746 1 98.31 58 ILE B CA 1
ATOM 1646 C C . ILE B 1 58 ? 1.4 -3.564 -5.543 1 98.31 58 ILE B C 1
ATOM 1648 O O . ILE B 1 58 ? 0.251 -3.162 -5.348 1 98.31 58 ILE B O 1
ATOM 1652 N N . ILE B 1 59 ? 2.168 -2.994 -6.352 1 97.56 59 ILE B N 1
ATOM 1653 C CA . ILE B 1 59 ? 1.739 -2.061 -7.387 1 97.56 59 ILE B CA 1
ATOM 1654 C C . ILE B 1 59 ? 1.794 -2.746 -8.75 1 97.56 59 ILE B C 1
ATOM 1656 O O . ILE B 1 59 ? 2.863 -3.166 -9.203 1 97.56 59 ILE B O 1
ATOM 1660 N N . TYR B 1 60 ? 0.659 -2.799 -9.344 1 97.62 60 TYR B N 1
ATOM 1661 C CA . TYR B 1 60 ? 0.543 -3.572 -10.578 1 97.62 60 TYR B CA 1
ATOM 1662 C C . TYR B 1 60 ? 0.874 -2.715 -11.797 1 97.62 60 TYR B C 1
ATOM 1664 O O . TYR B 1 60 ? 0.793 -1.484 -11.734 1 97.62 60 TYR B O 1
ATOM 1672 N N . GLY B 1 61 ? 1.258 -3.395 -12.867 1 95.88 61 GLY B N 1
ATOM 1673 C CA . GLY B 1 61 ? 1.473 -2.75 -14.156 1 95.88 61 GLY B CA 1
ATOM 1674 C C . GLY B 1 61 ? 0.208 -2.641 -14.992 1 95.88 61 GLY B C 1
ATOM 1675 O O . GLY B 1 61 ? -0.898 -2.809 -14.469 1 95.88 61 GLY B O 1
ATOM 1676 N N . GLU B 1 62 ? 0.377 -2.338 -16.25 1 93.44 62 GLU B N 1
ATOM 1677 C CA . GLU B 1 62 ? -0.741 -2.086 -17.141 1 93.44 62 GLU B CA 1
ATOM 1678 C C . GLU B 1 62 ? -1.533 -3.363 -17.422 1 93.44 62 GLU B C 1
ATOM 1680 O O . GLU B 1 62 ? -2.703 -3.305 -17.797 1 93.44 62 GLU B O 1
ATOM 1685 N N . GLY B 1 63 ? -0.978 -4.426 -17.156 1 90.12 63 GLY B N 1
ATOM 1686 C CA . GLY B 1 63 ? -1.635 -5.703 -17.391 1 90.12 63 GLY B CA 1
ATOM 1687 C C . GLY B 1 63 ? -2.74 -5.996 -16.391 1 90.12 63 GLY B C 1
ATOM 1688 O O . GLY B 1 63 ? -3.588 -6.859 -16.641 1 90.12 63 GLY B O 1
ATOM 1689 N N . SER B 1 64 ? -2.637 -5.367 -15.297 1 91.19 64 SER B N 1
ATOM 1690 C CA . SER B 1 64 ? -3.734 -5.457 -14.336 1 91.19 64 SER B CA 1
ATOM 1691 C C . SER B 1 64 ? -4.84 -4.457 -14.672 1 91.19 64 SER B C 1
ATOM 1693 O O . SER B 1 64 ? -4.637 -3.246 -14.57 1 91.19 64 SER B O 1
ATOM 1695 N N . THR B 1 65 ? -5.973 -4.996 -14.906 1 89.19 65 THR B N 1
ATOM 1696 C CA . THR B 1 65 ? -7.039 -4.129 -15.398 1 89.19 65 THR B CA 1
ATOM 1697 C C . THR B 1 65 ? -8.016 -3.781 -14.273 1 89.19 65 THR B C 1
ATOM 1699 O O . THR B 1 65 ? -8.711 -2.768 -14.336 1 89.19 65 THR B O 1
ATOM 1702 N N . LEU B 1 66 ? -8.055 -4.594 -13.273 1 90.31 66 LEU B N 1
ATOM 1703 C CA . LEU B 1 66 ? -9.055 -4.398 -12.227 1 90.31 66 LEU B CA 1
ATOM 1704 C C . LEU B 1 66 ? -8.562 -3.395 -11.188 1 90.31 66 LEU B C 1
ATOM 1706 O O . LEU B 1 66 ? -9.312 -2.514 -10.766 1 90.31 66 LEU B O 1
ATOM 1710 N N . VAL B 1 67 ? -7.312 -3.543 -10.742 1 94.25 67 VAL B N 1
ATOM 1711 C CA . VAL B 1 67 ? -6.773 -2.662 -9.711 1 94.25 67 VAL B CA 1
ATOM 1712 C C . VAL B 1 67 ? -5.301 -2.379 -9.992 1 94.25 67 VAL B C 1
ATOM 1714 O O . VAL B 1 67 ? -4.648 -3.119 -10.734 1 94.25 67 VAL B O 1
ATOM 1717 N N . LYS B 1 68 ? -4.848 -1.343 -9.289 1 95.62 68 LYS B N 1
ATOM 1718 C CA . LYS B 1 68 ? -3.445 -0.983 -9.492 1 95.62 68 LYS B CA 1
ATOM 1719 C C . LYS B 1 68 ? -2.639 -1.16 -8.211 1 95.62 68 LYS B C 1
ATOM 1721 O O . LYS B 1 68 ? -1.406 -1.183 -8.242 1 95.62 68 LYS B O 1
ATOM 1726 N N . VAL B 1 69 ? -3.316 -1.274 -7.129 1 97.94 69 VAL B N 1
ATOM 1727 C CA . VAL B 1 69 ? -2.623 -1.397 -5.855 1 97.94 69 VAL B CA 1
ATOM 1728 C C . VAL B 1 69 ? -3.314 -2.447 -4.988 1 97.94 69 VAL B C 1
ATOM 1730 O O . VAL B 1 69 ? -4.543 -2.459 -4.875 1 97.94 69 VAL B O 1
ATOM 1733 N N . SER B 1 70 ? -2.533 -3.289 -4.359 1 97.94 70 SER B N 1
ATOM 1734 C CA . SER B 1 70 ? -3.023 -4.273 -3.398 1 97.94 70 SER B CA 1
ATOM 1735 C C . SER B 1 70 ? -2.055 -4.434 -2.23 1 97.94 70 SER B C 1
ATOM 1737 O O . SER B 1 70 ? -0.842 -4.523 -2.432 1 97.94 70 SER B O 1
ATOM 1739 N N . ALA B 1 71 ? -2.562 -4.43 -1.041 1 98.75 71 ALA B N 1
ATOM 1740 C CA . ALA B 1 71 ? -1.811 -4.828 0.146 1 98.75 71 ALA B CA 1
ATOM 1741 C C . ALA B 1 71 ? -2.285 -6.184 0.665 1 98.75 71 ALA B C 1
ATOM 1743 O O . ALA B 1 71 ? -3.484 -6.398 0.847 1 98.75 71 ALA B O 1
ATOM 1744 N N . GLU B 1 72 ? -1.346 -7.047 0.895 1 98.75 72 GLU B N 1
ATOM 1745 C CA . GLU B 1 72 ? -1.661 -8.414 1.296 1 98.75 72 GLU B CA 1
ATOM 1746 C C . GLU B 1 72 ? -0.967 -8.781 2.605 1 98.75 72 GLU B C 1
ATOM 1748 O O . GLU B 1 72 ? 0.155 -8.336 2.863 1 98.75 72 GLU B O 1
ATOM 1753 N N . ARG B 1 73 ? -1.633 -9.586 3.396 1 98.88 73 ARG B N 1
ATOM 1754 C CA . ARG B 1 73 ? -1.021 -10.219 4.562 1 98.88 73 ARG B CA 1
ATOM 1755 C C . ARG B 1 73 ? -0.928 -11.727 4.383 1 98.88 73 ARG B C 1
ATOM 1757 O O . ARG B 1 73 ? -1.905 -12.375 4 1 98.88 73 ARG B O 1
ATOM 1764 N N . ILE B 1 74 ? 0.267 -12.25 4.574 1 98.88 74 ILE B N 1
ATOM 1765 C CA . ILE B 1 74 ? 0.396 -13.703 4.598 1 98.88 74 ILE B CA 1
ATOM 1766 C C . ILE B 1 74 ? -0.247 -14.258 5.867 1 98.88 74 ILE B C 1
ATOM 1768 O O . ILE B 1 74 ? 0.161 -13.914 6.98 1 98.88 74 ILE B O 1
ATOM 1772 N N . GLU B 1 75 ? -1.227 -15.102 5.676 1 98.88 75 GLU B N 1
ATOM 1773 C CA . GLU B 1 75 ? -1.978 -15.633 6.809 1 98.88 75 GLU B CA 1
ATOM 1774 C C . GLU B 1 75 ? -1.38 -16.953 7.297 1 98.88 75 GLU B C 1
ATOM 1776 O O . GLU B 1 75 ? -1.311 -17.203 8.5 1 98.88 75 GLU B O 1
ATOM 1781 N N . ALA B 1 76 ? -1.002 -17.797 6.367 1 98.88 76 ALA B N 1
ATOM 1782 C CA . ALA B 1 76 ? -0.485 -19.125 6.699 1 98.88 76 ALA B CA 1
ATOM 1783 C C . ALA B 1 76 ? 0.439 -19.641 5.602 1 98.88 76 ALA B C 1
ATOM 1785 O O . ALA B 1 76 ? 0.247 -19.344 4.422 1 98.88 76 ALA B O 1
ATOM 1786 N N . VAL B 1 77 ? 1.417 -20.391 6.043 1 98.75 77 VAL B N 1
ATOM 1787 C CA . VAL B 1 77 ? 2.338 -21.062 5.133 1 98.75 77 VAL B CA 1
ATOM 1788 C C . VAL B 1 77 ? 2.551 -22.5 5.594 1 98.75 77 VAL B C 1
ATOM 1790 O O . VAL B 1 77 ? 2.832 -22.75 6.766 1 98.75 77 VAL B O 1
ATOM 1793 N N . ASP B 1 78 ? 2.334 -23.422 4.73 1 98.56 78 ASP B N 1
ATOM 1794 C CA . ASP B 1 78 ? 2.621 -24.828 4.926 1 98.56 78 ASP B CA 1
ATOM 1795 C C . ASP B 1 78 ? 3.779 -25.281 4.039 1 98.56 78 ASP B C 1
ATOM 1797 O O . ASP B 1 78 ? 3.578 -25.625 2.869 1 98.56 78 ASP B O 1
ATOM 1801 N N . LEU B 1 79 ? 4.988 -25.328 4.621 1 96.75 79 LEU B N 1
ATOM 1802 C CA . LEU B 1 79 ? 6.188 -25.625 3.848 1 96.75 79 LEU B CA 1
ATOM 1803 C C . LEU B 1 79 ? 6.188 -27.078 3.365 1 96.75 79 LEU B C 1
ATOM 1805 O O . LEU B 1 79 ? 6.672 -27.359 2.27 1 96.75 79 LEU B O 1
ATOM 1809 N N . GLU B 1 80 ? 5.648 -27.891 4.133 1 97.06 80 GLU B N 1
ATOM 1810 C CA . GLU B 1 80 ? 5.613 -29.297 3.764 1 97.06 80 GLU B CA 1
ATOM 1811 C C . GLU B 1 80 ? 4.762 -29.531 2.516 1 97.06 80 GLU B C 1
ATOM 1813 O O . GLU B 1 80 ? 5.172 -30.234 1.599 1 97.06 80 GLU B O 1
ATOM 1818 N N . ASN B 1 81 ? 3.635 -28.906 2.488 1 97.88 81 ASN B N 1
ATOM 1819 C CA . ASN B 1 81 ? 2.703 -29.109 1.384 1 97.88 81 ASN B CA 1
ATOM 1820 C C . ASN B 1 81 ? 2.809 -28 0.345 1 97.88 81 ASN B C 1
ATOM 1822 O O . ASN B 1 81 ? 2.004 -27.938 -0.587 1 97.88 81 ASN B O 1
ATOM 1826 N N . LYS B 1 82 ? 3.746 -27.109 0.538 1 98.56 82 LYS B N 1
ATOM 1827 C CA . LYS B 1 82 ? 3.977 -25.984 -0.353 1 98.56 82 LYS B CA 1
ATOM 1828 C C . LYS B 1 82 ? 2.678 -25.219 -0.63 1 98.56 82 LYS B C 1
ATOM 1830 O O . LYS B 1 82 ? 2.229 -25.156 -1.775 1 98.56 82 LYS B O 1
ATOM 1835 N N . SER B 1 83 ? 2.18 -24.672 0.43 1 98.81 83 SER B N 1
ATOM 1836 C CA . SER B 1 83 ? 0.929 -23.922 0.374 1 98.81 83 SER B CA 1
ATOM 1837 C C . SER B 1 83 ? 1.046 -22.594 1.118 1 98.81 83 SER B C 1
ATOM 1839 O O . SER B 1 83 ? 1.684 -22.516 2.17 1 98.81 83 SER B O 1
ATOM 1841 N N . MET B 1 84 ? 0.445 -21.531 0.579 1 98.75 84 MET B N 1
ATOM 1842 C CA . MET B 1 84 ? 0.412 -20.219 1.2 1 98.75 84 MET B CA 1
ATOM 1843 C C . MET B 1 84 ? -0.98 -19.609 1.099 1 98.75 84 MET B C 1
ATOM 1845 O O . MET B 1 84 ? -1.604 -19.641 0.036 1 98.75 84 MET B O 1
ATOM 1849 N N . THR B 1 85 ? -1.455 -19.094 2.207 1 98.94 85 THR B N 1
ATOM 1850 C CA . THR B 1 85 ? -2.715 -18.359 2.256 1 98.94 85 THR B CA 1
ATOM 1851 C C . THR B 1 85 ? -2.473 -16.891 2.561 1 98.94 85 THR B C 1
ATOM 1853 O O . THR B 1 85 ? -1.666 -16.547 3.43 1 98.94 85 THR B O 1
ATOM 1856 N N . TYR B 1 86 ? -3.113 -16.031 1.809 1 98.88 86 TYR B N 1
ATOM 1857 C CA . TYR B 1 86 ? -2.988 -14.594 2.018 1 98.88 86 TYR B CA 1
ATOM 1858 C C . TYR B 1 86 ? -4.355 -13.922 2.027 1 98.88 86 TYR B C 1
ATOM 1860 O O . TYR B 1 86 ? -5.316 -14.453 1.465 1 98.88 86 TYR B O 1
ATOM 1868 N N . SER B 1 87 ? -4.441 -12.781 2.666 1 98.88 87 SER B N 1
ATOM 1869 C CA . SER B 1 87 ? -5.625 -11.922 2.66 1 98.88 87 SER B CA 1
ATOM 1870 C C . SER B 1 87 ? -5.309 -10.547 2.086 1 98.88 87 SER B C 1
ATOM 1872 O O . SER B 1 87 ? -4.211 -10.023 2.289 1 98.88 87 SER B O 1
ATOM 1874 N N . ILE B 1 88 ? -6.285 -10.023 1.36 1 98.75 88 ILE B N 1
ATOM 1875 C CA . ILE B 1 88 ? -6.18 -8.633 0.952 1 98.75 88 ILE B CA 1
ATOM 1876 C C . ILE B 1 88 ? -6.59 -7.723 2.109 1 98.75 88 ILE B C 1
ATOM 1878 O O . ILE B 1 88 ? -7.711 -7.816 2.613 1 98.75 88 ILE B O 1
ATOM 1882 N N . ILE B 1 89 ? -5.688 -6.801 2.523 1 98.81 89 ILE B N 1
ATOM 1883 C CA . ILE B 1 89 ? -5.965 -6 3.713 1 98.81 89 ILE B CA 1
ATOM 1884 C C . ILE B 1 89 ? -5.953 -4.516 3.352 1 98.81 89 ILE B C 1
ATOM 1886 O O . ILE B 1 89 ? -6.156 -3.66 4.215 1 98.81 89 ILE B O 1
ATOM 1890 N N . GLY B 1 90 ? -5.656 -4.25 2.125 1 98.31 90 GLY B N 1
ATOM 1891 C CA . GLY B 1 90 ? -5.648 -2.877 1.642 1 98.31 90 GLY B CA 1
ATOM 1892 C C . GLY B 1 90 ? -5.559 -2.777 0.131 1 98.31 90 GLY B C 1
ATOM 1893 O O . GLY B 1 90 ? -5.312 -3.777 -0.549 1 98.31 90 GLY B O 1
ATOM 1894 N N . GLY B 1 91 ? -5.746 -1.557 -0.404 1 97.88 91 GLY B N 1
ATOM 1895 C CA . GLY B 1 91 ? -5.738 -1.31 -1.837 1 97.88 91 GLY B CA 1
ATOM 1896 C C . GLY B 1 91 ? -7.129 -1.191 -2.43 1 97.88 91 GLY B C 1
ATOM 1897 O O . GLY B 1 91 ? -8.102 -0.988 -1.703 1 97.88 91 GLY B O 1
ATOM 1898 N N . GLU B 1 92 ? -7.168 -1.27 -3.723 1 96.88 92 GLU B N 1
ATOM 1899 C CA . GLU B 1 92 ? -8.391 -0.953 -4.449 1 96.88 92 GLU B CA 1
ATOM 1900 C C . GLU B 1 92 ? -9.344 -2.148 -4.48 1 96.88 92 GLU B C 1
ATOM 1902 O O . GLU B 1 92 ? -10.539 -1.989 -4.723 1 96.88 92 GLU B O 1
ATOM 1907 N N . MET B 1 93 ? -8.867 -3.322 -4.188 1 96 93 MET B N 1
ATOM 1908 C CA . MET B 1 93 ? -9.695 -4.52 -4.188 1 96 93 MET B CA 1
ATOM 1909 C C . MET B 1 93 ? -10.812 -4.414 -3.152 1 96 93 MET B C 1
ATOM 1911 O O . MET B 1 93 ? -11.906 -4.949 -3.35 1 96 93 MET B O 1
ATOM 1915 N N . LEU B 1 94 ? -10.578 -3.664 -2.148 1 96.19 94 LEU B N 1
ATOM 1916 C CA . LEU B 1 94 ? -11.523 -3.59 -1.043 1 96.19 94 LEU B CA 1
ATOM 1917 C C . LEU B 1 94 ? -12.75 -2.775 -1.434 1 96.19 94 LEU B C 1
ATOM 1919 O O . LEU B 1 94 ? -13.766 -2.801 -0.735 1 96.19 94 LEU B O 1
ATOM 1923 N N . GLU B 1 95 ? -12.617 -2.059 -2.549 1 95 95 GLU B N 1
ATOM 1924 C CA . GLU B 1 95 ? -13.789 -1.367 -3.076 1 95 95 GLU B CA 1
ATOM 1925 C C . GLU B 1 95 ? -14.828 -2.357 -3.605 1 95 95 GLU B C 1
ATOM 1927 O O . GLU B 1 95 ? -16.016 -2.043 -3.676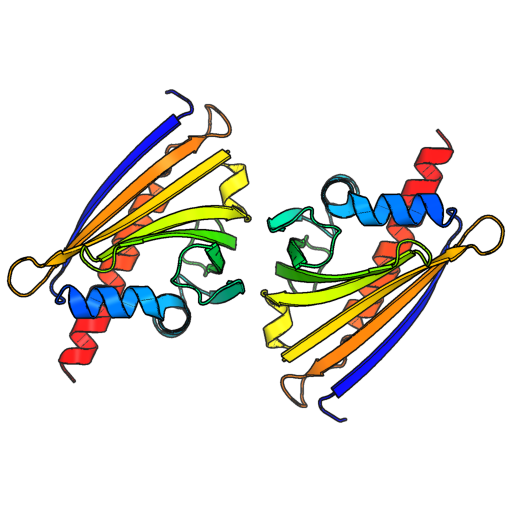 1 95 95 GLU B O 1
ATOM 1932 N N . TYR B 1 96 ? -14.398 -3.531 -3.951 1 97.38 96 TYR B N 1
ATOM 1933 C CA . TYR B 1 96 ? -15.258 -4.508 -4.609 1 97.38 96 TYR B CA 1
ATOM 1934 C C . TYR B 1 96 ? -15.562 -5.68 -3.688 1 97.38 96 TYR B C 1
ATOM 1936 O O . TYR B 1 96 ? -16.641 -6.277 -3.768 1 97.38 96 TYR B O 1
ATOM 1944 N N . TYR B 1 97 ? -14.641 -5.945 -2.82 1 98.12 97 TYR B N 1
ATOM 1945 C CA . TYR B 1 97 ? -14.766 -7.121 -1.968 1 98.12 97 TYR B CA 1
ATOM 1946 C C . TYR B 1 97 ? -14.445 -6.781 -0.517 1 98.12 97 TYR B C 1
ATOM 1948 O O . TYR B 1 97 ? -13.328 -6.348 -0.205 1 98.12 97 TYR B O 1
ATOM 1956 N N . LYS B 1 98 ? -15.352 -7.023 0.334 1 97.62 98 LYS B N 1
ATOM 1957 C CA . LYS B 1 98 ? -15.156 -6.789 1.763 1 97.62 98 LYS B CA 1
ATOM 1958 C C . LYS B 1 98 ? -14.047 -7.672 2.322 1 97.62 98 LYS B C 1
ATOM 1960 O O . LYS B 1 98 ? -13.258 -7.23 3.162 1 97.62 98 LYS B O 1
ATOM 1965 N N . THR B 1 99 ? -14.133 -8.898 1.909 1 98.38 99 THR B N 1
ATOM 1966 C CA . THR B 1 99 ? -13.094 -9.859 2.256 1 98.38 99 THR B CA 1
ATOM 1967 C C . THR B 1 99 ? -12.617 -10.609 1.016 1 98.38 99 THR B C 1
ATOM 1969 O O . THR B 1 99 ? -13.398 -10.844 0.091 1 98.38 99 THR B O 1
ATOM 1972 N N . PHE B 1 100 ? -11.453 -10.898 1.015 1 98.69 100 PHE B N 1
ATOM 1973 C CA . PHE B 1 100 ? -10.844 -11.711 -0.031 1 98.69 100 PHE B CA 1
ATOM 1974 C C . PHE B 1 100 ? -9.656 -12.484 0.514 1 98.69 100 PHE B C 1
ATOM 1976 O O . PHE B 1 100 ? -8.68 -11.891 0.976 1 98.69 100 PHE B O 1
ATOM 1983 N N . LYS B 1 101 ? -9.672 -13.758 0.466 1 98.81 101 LYS B N 1
ATOM 1984 C CA . LYS B 1 101 ? -8.633 -14.656 0.939 1 98.81 101 LYS B CA 1
ATOM 1985 C C . LYS B 1 101 ? -8.25 -15.672 -0.136 1 98.81 101 LYS B C 1
ATOM 1987 O O . LYS B 1 101 ? -9.109 -16.391 -0.643 1 98.81 101 LYS B O 1
ATOM 1992 N N . GLY B 1 102 ? -7.035 -15.711 -0.49 1 98.81 102 GLY B N 1
ATOM 1993 C CA . GLY B 1 102 ? -6.539 -16.625 -1.51 1 98.81 102 GLY B CA 1
ATOM 1994 C C . GLY B 1 102 ? -5.574 -17.656 -0.967 1 98.81 102 GLY B C 1
ATOM 1995 O O . GLY B 1 102 ? -4.879 -17.406 0.021 1 98.81 102 GLY B O 1
ATOM 1996 N N . THR B 1 103 ? -5.52 -18.797 -1.617 1 98.94 103 THR B N 1
ATOM 1997 C CA . THR B 1 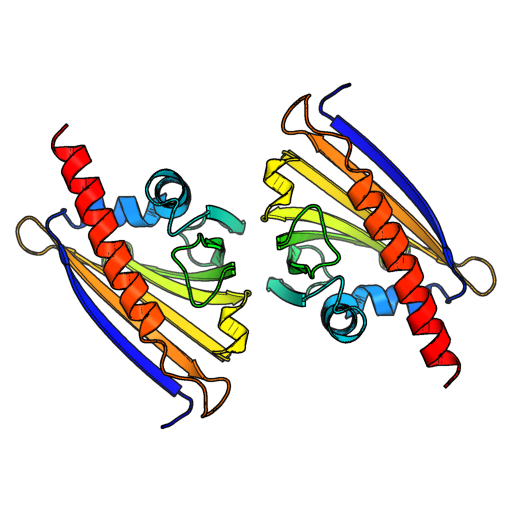103 ? -4.57 -19.859 -1.302 1 98.94 103 THR B CA 1
ATOM 1998 C C . THR B 1 103 ? -3.922 -20.406 -2.574 1 98.94 103 THR B C 1
ATOM 2000 O O . THR B 1 103 ? -4.602 -20.625 -3.576 1 98.94 103 THR B O 1
ATOM 2003 N N . ILE B 1 104 ? -2.656 -20.578 -2.525 1 98.88 104 ILE B N 1
ATOM 2004 C CA . ILE B 1 104 ? -1.893 -21.219 -3.594 1 98.88 104 ILE B CA 1
ATOM 2005 C C . ILE B 1 104 ? -1.222 -22.484 -3.066 1 98.88 104 ILE B C 1
ATOM 2007 O O . ILE B 1 104 ? -0.634 -22.469 -1.982 1 98.88 104 ILE B O 1
ATOM 2011 N N . THR B 1 105 ? -1.31 -23.531 -3.779 1 98.88 105 THR B N 1
ATOM 2012 C CA . THR B 1 105 ? -0.635 -24.781 -3.461 1 98.88 105 THR B CA 1
ATOM 2013 C C . THR B 1 105 ? 0.102 -25.328 -4.684 1 98.88 105 THR B C 1
ATOM 2015 O O . THR B 1 105 ? -0.428 -25.312 -5.797 1 98.88 105 THR B O 1
ATOM 2018 N N . VAL B 1 106 ? 1.265 -25.75 -4.469 1 98.88 106 VAL B N 1
ATOM 2019 C CA . VAL B 1 106 ? 2.084 -26.359 -5.516 1 98.88 106 VAL B CA 1
ATOM 2020 C C . VAL B 1 106 ? 2.326 -27.828 -5.195 1 98.88 106 VAL B C 1
ATOM 2022 O O . VAL B 1 106 ? 2.922 -28.156 -4.168 1 98.88 106 VAL B O 1
ATOM 2025 N N . THR B 1 107 ? 1.904 -28.672 -6.094 1 98.75 107 THR B N 1
ATOM 2026 C CA . THR B 1 107 ? 2.043 -30.109 -5.871 1 98.75 107 THR B CA 1
ATOM 2027 C C . THR B 1 107 ? 2.783 -30.766 -7.031 1 98.75 107 THR B C 1
ATOM 2029 O O . THR B 1 107 ? 2.473 -30.516 -8.195 1 98.75 107 THR B O 1
ATOM 2032 N N . PRO B 1 108 ? 3.729 -31.672 -6.719 1 98.44 108 PRO B N 1
ATOM 2033 C CA . PRO B 1 108 ? 4.422 -32.375 -7.801 1 98.44 108 PRO B CA 1
ATOM 2034 C C . PRO B 1 108 ? 3.484 -33.25 -8.625 1 98.44 108 PRO B C 1
ATOM 2036 O O . PRO B 1 108 ? 2.547 -33.844 -8.086 1 98.44 108 PRO B O 1
ATOM 2039 N N . LYS B 1 109 ? 3.705 -33.281 -9.867 1 97.94 109 LYS B N 1
ATOM 2040 C CA . LYS B 1 109 ? 3.029 -34.156 -10.797 1 97.94 109 LYS B CA 1
ATOM 2041 C C . LYS B 1 109 ? 3.953 -34.562 -11.945 1 97.94 109 LYS B C 1
ATOM 2043 O O . LYS B 1 109 ? 4.23 -33.75 -12.836 1 97.94 109 LYS B O 1
ATOM 2048 N N . GLY B 1 110 ? 4.395 -35.812 -11.961 1 96.12 110 GLY B N 1
ATOM 2049 C CA . GLY B 1 110 ? 5.398 -36.219 -12.93 1 96.12 110 GLY B CA 1
ATOM 2050 C C . GLY B 1 110 ? 6.672 -35.406 -12.859 1 96.12 110 GLY B C 1
ATOM 2051 O O . GLY B 1 110 ? 7.254 -35.25 -11.781 1 96.12 110 GLY B O 1
ATOM 2052 N N . GLY B 1 111 ? 7.188 -34.906 -13.922 1 96 111 GLY B N 1
ATOM 2053 C CA . GLY B 1 111 ? 8.359 -34.062 -13.992 1 96 111 GLY B CA 1
ATOM 2054 C C . GLY B 1 111 ? 8.047 -32.594 -13.758 1 96 111 GLY B C 1
ATOM 2055 O O . GLY B 1 111 ? 8.953 -31.781 -13.648 1 96 111 GLY B O 1
ATOM 2056 N N . GLY B 1 112 ? 6.703 -32.375 -13.695 1 98.25 112 GLY B N 1
ATOM 2057 C CA . GLY B 1 112 ? 6.25 -31 -13.484 1 98.25 112 GLY B CA 1
ATOM 2058 C C . GLY B 1 112 ? 5.465 -30.828 -12.203 1 98.25 112 GLY B C 1
ATOM 2059 O O . GLY B 1 112 ? 5.844 -31.359 -11.156 1 98.25 112 GLY B O 1
ATOM 2060 N N . SER B 1 113 ? 4.406 -29.922 -12.273 1 98.69 113 SER B N 1
ATOM 2061 C CA . SER B 1 113 ? 3.629 -29.656 -11.07 1 98.69 113 SER B CA 1
ATOM 2062 C C . SER B 1 113 ? 2.213 -29.219 -11.414 1 98.69 113 SER B C 1
ATOM 2064 O O . SER B 1 113 ? 1.922 -28.891 -12.562 1 98.69 113 SER B O 1
ATOM 2066 N N . ILE B 1 114 ? 1.344 -29.328 -10.43 1 98.81 114 ILE B N 1
ATOM 2067 C CA . ILE B 1 114 ? 0.008 -28.734 -10.469 1 98.81 114 ILE B CA 1
ATOM 2068 C C . ILE B 1 114 ? -0.067 -27.562 -9.5 1 98.81 114 ILE B C 1
ATOM 2070 O O . ILE B 1 114 ? 0.249 -27.703 -8.312 1 98.81 114 ILE B O 1
ATOM 2074 N N . LEU B 1 115 ? -0.481 -26.422 -10.031 1 98.88 115 LEU B N 1
ATOM 2075 C CA . LEU B 1 115 ? -0.767 -25.234 -9.234 1 98.88 115 LEU B CA 1
ATOM 2076 C C . LEU B 1 115 ? -2.26 -25.125 -8.945 1 98.88 115 LEU B C 1
ATOM 2078 O O . LEU B 1 115 ? -3.076 -25.141 -9.867 1 98.88 115 LEU B O 1
ATOM 2082 N N . LYS B 1 116 ? -2.566 -25.062 -7.699 1 98.88 116 LYS B N 1
ATOM 2083 C CA . LYS B 1 116 ? -3.947 -24.828 -7.293 1 98.88 116 LYS B CA 1
ATOM 2084 C C . LYS B 1 116 ? -4.105 -23.438 -6.68 1 98.88 116 LYS B C 1
ATOM 2086 O O . LYS B 1 116 ? -3.352 -23.062 -5.777 1 98.88 116 LYS B O 1
ATOM 2091 N N . TRP B 1 117 ? -5.008 -22.688 -7.168 1 98.88 117 TRP B N 1
ATOM 2092 C CA . TRP B 1 117 ? -5.414 -21.422 -6.586 1 98.88 117 TRP B CA 1
ATOM 2093 C C . TRP B 1 117 ? -6.887 -21.438 -6.195 1 98.88 117 TRP B C 1
ATOM 2095 O O . TRP B 1 117 ? -7.73 -21.922 -6.953 1 98.88 117 TRP B O 1
ATOM 2105 N N . SER B 1 118 ? -7.129 -20.969 -5.027 1 98.81 118 SER B N 1
ATOM 2106 C CA . SER B 1 118 ? -8.508 -20.766 -4.594 1 98.81 118 SER B CA 1
ATOM 2107 C C . SER B 1 118 ? -8.664 -19.438 -3.867 1 98.81 118 SER B C 1
ATOM 2109 O O . SER B 1 118 ? -7.695 -18.891 -3.334 1 98.81 118 SER B O 1
ATOM 2111 N N . ALA B 1 119 ? -9.93 -18.953 -3.871 1 98.69 119 ALA B N 1
ATOM 2112 C CA . ALA B 1 119 ? -10.219 -17.703 -3.176 1 98.69 119 ALA B CA 1
ATOM 2113 C C . ALA B 1 119 ? -11.586 -17.75 -2.506 1 98.69 119 ALA B C 1
ATOM 2115 O O . ALA B 1 119 ? -12.539 -18.281 -3.068 1 98.69 119 ALA B O 1
ATOM 2116 N N . GLU B 1 120 ? -11.68 -17.297 -1.333 1 98.75 120 GLU B N 1
ATOM 2117 C CA . GLU B 1 120 ? -12.914 -16.969 -0.633 1 98.75 120 GLU B CA 1
ATOM 2118 C C . GLU B 1 120 ? -13.125 -15.461 -0.573 1 98.75 120 GLU B C 1
ATOM 2120 O O . GLU B 1 120 ? -12.211 -14.711 -0.225 1 98.75 120 GLU B O 1
ATOM 2125 N N . PHE B 1 121 ? -14.383 -15.031 -0.947 1 98.69 121 PHE B N 1
ATOM 2126 C CA . PHE B 1 121 ? -14.586 -13.594 -1.002 1 98.69 121 PHE B CA 1
ATOM 2127 C C . PHE B 1 121 ? -15.992 -13.227 -0.555 1 98.69 121 PHE B C 1
ATOM 2129 O O . PHE B 1 121 ? -16.891 -14.07 -0.546 1 98.69 121 PHE B O 1
ATOM 2136 N N . GLU B 1 122 ? -16.156 -12.078 -0.06 1 98.75 122 GLU B N 1
ATOM 2137 C CA . GLU B 1 122 ? -17.422 -11.391 0.18 1 98.75 122 GLU B CA 1
ATOM 2138 C C . GLU B 1 122 ? -17.5 -10.086 -0.603 1 98.75 122 GLU B C 1
ATOM 2140 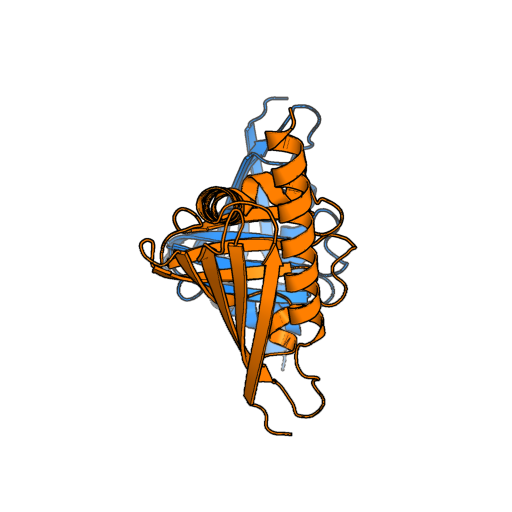O O . GLU B 1 122 ? -16.672 -9.188 -0.414 1 98.75 122 GLU B O 1
ATOM 2145 N N . LYS B 1 123 ? -18.531 -10.023 -1.51 1 98.44 123 LYS B N 1
ATOM 2146 C CA . LYS B 1 123 ? -18.703 -8.844 -2.342 1 98.44 123 LYS B CA 1
ATO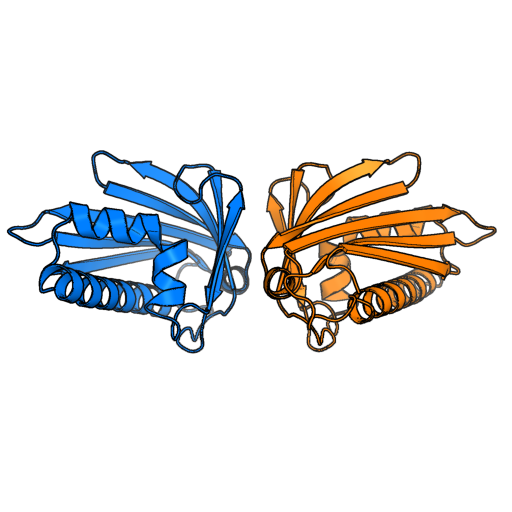M 2147 C C . LYS B 1 123 ? -19.266 -7.68 -1.527 1 98.44 123 LYS B C 1
ATOM 2149 O O . LYS B 1 123 ? -19.984 -7.891 -0.546 1 98.44 123 LYS B O 1
ATOM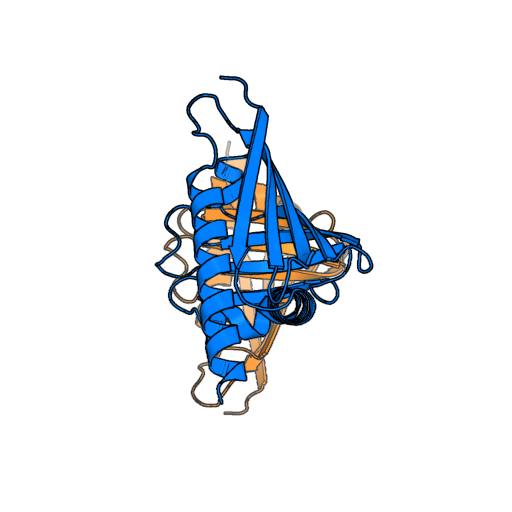 2154 N N . THR B 1 124 ? -18.984 -6.406 -1.934 1 97.81 124 THR B N 1
ATOM 2155 C CA . THR B 1 124 ? -19.484 -5.223 -1.244 1 97.81 124 THR B CA 1
ATOM 2156 C C . THR B 1 124 ? -20.938 -4.957 -1.616 1 97.81 124 THR B C 1
ATOM 2158 O O . THR B 1 124 ? -21.609 -4.176 -0.951 1 97.81 124 THR B O 1
ATOM 2161 N N . GLY B 1 125 ? -21.328 -5.566 -2.693 1 97.5 125 GLY B N 1
ATOM 2162 C CA . GLY B 1 125 ? -22.703 -5.41 -3.15 1 97.5 125 GLY B CA 1
ATOM 2163 C C . GLY B 1 125 ? -23.094 -6.441 -4.188 1 97.5 125 GLY B C 1
ATOM 2164 O O . GLY B 1 125 ? -22.25 -7.133 -4.746 1 97.5 125 GLY B O 1
ATOM 2165 N N . HIS B 1 126 ? -24.344 -6.492 -4.5 1 96.38 126 HIS B N 1
ATOM 2166 C CA . HIS B 1 126 ? -24.875 -7.516 -5.395 1 96.38 126 HIS B CA 1
ATOM 2167 C C . HIS B 1 126 ? -24.5 -7.234 -6.844 1 96.38 126 HIS B C 1
ATOM 2169 O O . HIS B 1 126 ? -24.547 -8.133 -7.688 1 96.38 126 HIS B O 1
ATOM 2175 N N . GLU B 1 127 ? -24.203 -6.023 -7.105 1 96.06 127 GLU B N 1
ATOM 2176 C CA . GLU B 1 127 ? -23.859 -5.641 -8.469 1 96.06 127 GLU B CA 1
ATOM 2177 C C . GLU B 1 127 ? -22.422 -6 -8.805 1 96.06 127 GLU B C 1
ATOM 2179 O O . GLU B 1 127 ? -22.031 -5.984 -9.969 1 96.06 127 GLU B O 1
ATOM 2184 N N . ILE B 1 128 ? -21.672 -6.34 -7.785 1 96.81 128 ILE B N 1
ATOM 2185 C CA . ILE B 1 128 ? -20.266 -6.68 -7.969 1 96.81 128 ILE B CA 1
ATOM 2186 C C . ILE B 1 128 ? -20.141 -8.102 -8.516 1 96.81 128 ILE B C 1
ATOM 2188 O O . ILE B 1 128 ? -20.781 -9.023 -8.008 1 96.81 128 ILE B O 1
ATOM 2192 N N . GLU B 1 129 ? -19.375 -8.266 -9.617 1 95.56 129 GLU B N 1
ATOM 2193 C CA . GLU B 1 129 ? -19.172 -9.562 -10.25 1 95.56 129 GLU B CA 1
ATOM 2194 C C . GLU B 1 129 ? -18.25 -10.445 -9.406 1 95.56 129 GLU B C 1
ATOM 2196 O O . GLU B 1 129 ? -17.438 -9.938 -8.633 1 95.56 129 GLU B O 1
ATOM 2201 N N . ASP B 1 130 ? -18.438 -11.734 -9.602 1 96.75 130 ASP B N 1
ATOM 2202 C CA . ASP B 1 130 ? -17.453 -12.648 -9.047 1 96.75 130 ASP B CA 1
ATOM 2203 C C . ASP B 1 130 ? -16.062 -12.359 -9.617 1 96.75 130 ASP B C 1
ATOM 2205 O O . ASP B 1 130 ? -15.93 -11.906 -10.758 1 96.75 130 ASP B O 1
ATOM 2209 N N . PRO B 1 131 ? -15.016 -12.602 -8.828 1 96.5 131 PRO B N 1
ATOM 2210 C CA . PRO B 1 131 ? -13.672 -12.164 -9.227 1 96.5 131 PRO B CA 1
ATOM 2211 C C . PRO B 1 131 ? -13.016 -13.125 -10.219 1 96.5 131 PRO B C 1
ATOM 2213 O O . PRO B 1 131 ? -11.852 -13.508 -10.031 1 96.5 131 PRO B O 1
ATOM 2216 N N . HIS B 1 132 ? -13.711 -13.422 -11.32 1 97.19 132 HIS B N 1
ATOM 2217 C CA . HIS B 1 132 ? -13.141 -14.281 -12.352 1 97.19 132 HIS B CA 1
ATOM 2218 C C . HIS B 1 132 ? -11.914 -13.641 -12.992 1 97.19 132 HIS B C 1
ATOM 2220 O O . HIS B 1 132 ? -10.977 -14.344 -13.383 1 97.19 132 HIS B O 1
ATOM 2226 N N . VAL B 1 133 ? -11.922 -12.367 -13.062 1 96.31 133 VAL B N 1
ATOM 2227 C CA . VAL B 1 133 ? -10.789 -11.648 -13.648 1 96.31 133 VAL B CA 1
ATOM 2228 C C . VAL B 1 133 ? -9.539 -11.891 -12.812 1 96.31 133 VAL B C 1
ATOM 2230 O O . VAL B 1 133 ? -8.43 -11.969 -13.352 1 96.31 133 VAL B O 1
ATOM 2233 N N . ILE B 1 134 ? -9.672 -12.016 -11.477 1 97.06 134 ILE B N 1
ATOM 2234 C CA . ILE B 1 134 ? -8.555 -12.273 -10.586 1 97.06 134 ILE B CA 1
ATOM 2235 C C . ILE B 1 134 ? -8.062 -13.711 -10.781 1 97.06 134 ILE B C 1
ATOM 2237 O O . ILE B 1 134 ? -6.859 -13.961 -10.812 1 97.06 134 ILE B O 1
ATOM 2241 N N . LYS B 1 135 ? -9.023 -14.602 -10.898 1 97.81 135 LYS B N 1
ATOM 2242 C CA . LYS B 1 135 ? -8.688 -15.984 -11.203 1 97.81 135 LYS B CA 1
ATOM 2243 C C . LYS B 1 135 ? -7.898 -16.078 -12.5 1 97.81 135 LYS B C 1
ATOM 2245 O O . LYS B 1 135 ? -6.871 -16.766 -12.562 1 97.81 135 LYS B O 1
ATOM 2250 N N . ASP B 1 136 ? -8.398 -15.391 -13.523 1 97.56 136 ASP B N 1
ATOM 2251 C CA . ASP B 1 136 ? -7.734 -15.414 -14.82 1 97.56 136 ASP B CA 1
ATOM 2252 C C . ASP B 1 136 ? -6.328 -14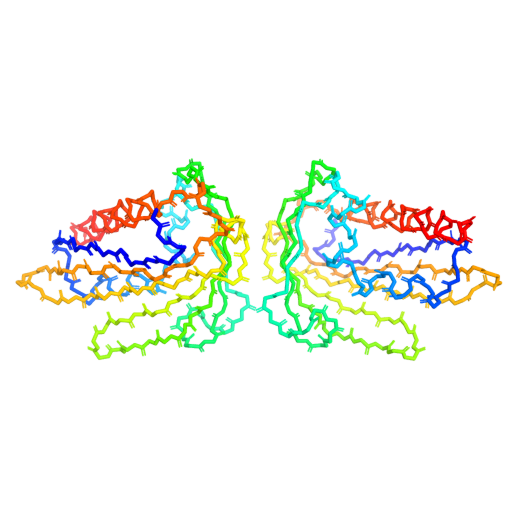.828 -14.727 1 97.56 136 ASP B C 1
ATOM 2254 O O . ASP B 1 136 ? -5.402 -15.312 -15.383 1 97.56 136 ASP B O 1
ATOM 2258 N N . PHE B 1 137 ? -6.188 -13.844 -14 1 97.62 137 PHE B N 1
ATOM 2259 C CA . PHE B 1 137 ? -4.879 -13.234 -13.781 1 97.62 137 PHE B CA 1
ATOM 2260 C C . PHE B 1 137 ? -3.932 -14.211 -13.102 1 97.62 137 PHE B C 1
ATOM 2262 O O . PHE B 1 137 ? -2.758 -14.305 -13.469 1 97.62 137 PHE B O 1
ATOM 2269 N N . ALA B 1 138 ? -4.383 -14.961 -12.109 1 97.06 138 ALA B N 1
ATOM 2270 C CA . ALA B 1 138 ? -3.572 -15.977 -11.438 1 97.06 138 ALA B CA 1
ATOM 2271 C C . ALA B 1 138 ? -3.09 -17.031 -12.43 1 97.06 138 ALA B C 1
ATOM 2273 O O . ALA B 1 138 ? -1.91 -17.391 -12.438 1 97.06 138 ALA B O 1
ATOM 2274 N N . VAL B 1 139 ? -4.012 -17.469 -13.258 1 98.31 139 VAL B N 1
ATOM 2275 C CA . VAL B 1 139 ? -3.684 -18.484 -14.242 1 98.31 139 VAL B CA 1
ATOM 2276 C C . VAL B 1 139 ? -2.605 -17.969 -15.188 1 98.31 139 VAL B C 1
ATOM 2278 O O . VAL B 1 139 ? -1.625 -18.672 -15.469 1 98.31 139 VAL B O 1
ATOM 2281 N N . LYS B 1 140 ? -2.842 -16.797 -15.641 1 97.69 140 LYS B N 1
ATOM 2282 C CA . LYS B 1 140 ? -1.868 -16.172 -16.531 1 97.69 140 LYS B CA 1
ATOM 2283 C C . LYS B 1 140 ? -0.489 -16.109 -15.883 1 97.69 140 LYS B C 1
ATOM 2285 O O . LYS B 1 140 ? 0.515 -16.453 -16.516 1 97.69 140 LYS B O 1
ATOM 2290 N N . ASN B 1 141 ? -0.417 -15.688 -14.609 1 97.56 141 ASN B N 1
ATOM 2291 C CA . ASN B 1 141 ? 0.846 -15.578 -13.891 1 97.56 141 ASN B CA 1
ATOM 2292 C C . ASN B 1 141 ? 1.522 -16.938 -13.727 1 97.56 141 ASN B C 1
ATOM 2294 O O . ASN B 1 141 ? 2.742 -17.047 -13.859 1 97.56 141 ASN B O 1
ATOM 2298 N N . PHE B 1 142 ? 0.735 -17.953 -13.438 1 98.44 142 PHE B N 1
ATOM 2299 C CA . PHE B 1 142 ? 1.307 -19.281 -13.305 1 98.44 142 PHE B CA 1
ATOM 2300 C C . PHE B 1 142 ? 2 -19.703 -14.594 1 98.44 142 PHE B C 1
ATOM 2302 O O . PHE B 1 142 ? 3.111 -20.234 -14.555 1 98.44 142 PHE B O 1
ATOM 2309 N N . LYS B 1 143 ? 1.378 -19.422 -15.672 1 98.38 143 LYS B N 1
ATOM 2310 C CA . LYS B 1 143 ? 1.935 -19.812 -16.969 1 98.38 143 LYS B CA 1
ATOM 2311 C C . LYS B 1 143 ? 3.186 -19 -17.297 1 98.38 143 LYS B C 1
ATOM 2313 O O . LYS B 1 143 ? 4.156 -19.547 -17.828 1 98.38 143 LYS B O 1
ATOM 2318 N N . GLU B 1 144 ? 3.174 -17.766 -17 1 98 144 GLU B N 1
ATOM 2319 C CA . GLU B 1 144 ? 4.34 -16.922 -17.234 1 98 144 GLU B CA 1
ATOM 2320 C C . GLU B 1 144 ? 5.531 -17.375 -16.406 1 98 144 GLU B C 1
ATOM 2322 O O . GLU B 1 144 ? 6.66 -17.406 -16.891 1 98 144 GLU B O 1
ATOM 2327 N N . ILE B 1 145 ? 5.289 -17.703 -15.164 1 98.12 145 ILE B N 1
ATOM 2328 C CA . ILE B 1 145 ? 6.344 -18.172 -14.281 1 98.12 145 ILE B CA 1
ATOM 2329 C C . ILE B 1 145 ? 6.902 -19.5 -14.805 1 98.12 145 ILE B C 1
ATOM 2331 O O . ILE B 1 145 ? 8.117 -19.703 -14.805 1 98.12 145 ILE B O 1
ATOM 2335 N N . ASP B 1 146 ? 6.016 -20.391 -15.219 1 98.56 146 ASP B N 1
ATOM 2336 C CA . ASP B 1 146 ? 6.441 -21.672 -15.789 1 98.56 146 ASP B CA 1
ATOM 2337 C C . ASP B 1 146 ? 7.387 -21.453 -16.969 1 98.56 146 ASP B C 1
ATOM 2339 O O . ASP B 1 146 ? 8.461 -22.047 -17.031 1 98.56 146 ASP B O 1
ATOM 2343 N N . GLU B 1 147 ? 6.949 -20.578 -17.906 1 98 147 GLU B N 1
ATOM 2344 C CA . GLU B 1 147 ? 7.766 -20.266 -19.078 1 98 147 GLU B CA 1
ATOM 2345 C C . GLU B 1 147 ? 9.133 -19.719 -18.672 1 98 147 GLU B C 1
ATOM 2347 O O . GLU B 1 147 ? 10.156 -20.109 -19.234 1 98 147 GLU B O 1
ATOM 2352 N N . TYR B 1 148 ? 9.172 -18.844 -17.781 1 97.94 148 TYR B N 1
ATOM 2353 C CA . TYR B 1 148 ? 10.414 -18.266 -17.281 1 97.94 148 TYR B CA 1
ATOM 2354 C C . TYR B 1 148 ? 11.336 -19.344 -16.719 1 97.94 148 TYR B C 1
ATOM 2356 O O . TYR B 1 148 ? 12.523 -19.375 -17.047 1 97.94 148 TYR B O 1
ATOM 2364 N N . LEU B 1 149 ? 10.75 -20.25 -15.883 1 97.69 149 LEU B N 1
ATOM 2365 C CA . LEU B 1 149 ? 11.547 -21.281 -15.227 1 97.69 149 LEU B CA 1
ATOM 2366 C C . LEU B 1 149 ? 12.125 -22.25 -16.25 1 97.69 149 LEU B C 1
ATOM 2368 O O . LEU B 1 149 ? 13.258 -22.734 -16.078 1 97.69 149 LEU B O 1
ATOM 2372 N N . LEU B 1 150 ? 11.367 -22.547 -17.266 1 96.94 150 LEU B N 1
ATOM 2373 C CA . LEU B 1 150 ? 11.82 -23.453 -18.297 1 96.94 150 LEU B CA 1
ATOM 2374 C C . LEU B 1 150 ? 12.977 -22.844 -19.094 1 96.94 150 LEU B C 1
ATOM 2376 O O . LEU B 1 150 ? 13.883 -23.562 -19.531 1 96.94 150 LEU B O 1
ATOM 2380 N N . LYS B 1 151 ? 12.977 -21.578 -19.25 1 95.25 151 LYS B N 1
ATOM 2381 C CA . LYS B 1 151 ? 14.055 -20.891 -19.953 1 95.25 151 LYS B CA 1
ATOM 2382 C C . LYS B 1 151 ? 15.328 -20.859 -19.109 1 95.25 151 LYS B C 1
ATOM 2384 O O . LYS B 1 151 ? 16.438 -20.859 -19.656 1 95.25 151 LYS B O 1
ATOM 2389 N N . GLN B 1 152 ? 15.18 -20.766 -17.797 1 88.12 152 GLN B N 1
ATOM 2390 C CA . GLN B 1 152 ? 16.328 -20.75 -16.906 1 88.12 152 GLN B CA 1
ATOM 2391 C C . GLN B 1 152 ? 17.016 -22.109 -16.859 1 88.12 152 GLN B C 1
ATOM 2393 O O . GLN B 1 152 ? 18.219 -22.203 -16.625 1 88.12 152 GLN B O 1
ATOM 2398 N N . SER B 1 153 ? 16.25 -23.125 -16.938 1 78.88 153 SER B N 1
ATOM 2399 C CA . SER B 1 153 ? 16.797 -24.469 -16.891 1 78.88 153 SER B CA 1
ATOM 2400 C C . SER B 1 153 ? 17.484 -24.844 -18.203 1 78.88 153 SER B C 1
ATOM 2402 O O . SER B 1 153 ? 18.344 -25.734 -18.234 1 78.88 153 SER B O 1
ATOM 2404 N N . SER B 1 154 ? 17.047 -24.234 -19.219 1 71.75 154 SER B N 1
ATOM 2405 C CA . SER B 1 154 ? 17.625 -24.547 -20.531 1 71.75 154 SER B CA 1
ATOM 2406 C C . SER B 1 154 ? 18.953 -23.828 -20.734 1 71.75 154 SER B C 1
ATOM 2408 O O . SER B 1 154 ? 19.672 -24.078 -21.703 1 71.75 154 SER B O 1
ATOM 2410 N N . VAL B 1 155 ? 19.188 -22.938 -19.875 1 53.53 155 VAL B N 1
ATOM 2411 C CA . VAL B 1 155 ? 20.469 -22.266 -20.016 1 53.53 155 VAL B CA 1
ATOM 2412 C C . VAL B 1 155 ? 21.516 -22.938 -19.125 1 53.53 155 VAL B C 1
ATOM 2414 O O . VAL B 1 155 ? 21.188 -23.422 -18.047 1 53.53 155 VAL B O 1
#

Secondary structure (DSSP, 8-state):
--SEEEEEEEEEESS-HHHHHHHHHTHHHHHHHH-TTTEEEEEEEETTSSSTT-EEEEEE-TT--S-SEEEEEEEEEETTTTEEEEEEEEEGGGGTEEEEEEEEEEEEETTEEEEEEEEEEEESSTTSPPSHHHHHHHHHHHHHHHHHHHHHH--/--SEEEEEEEEEESS-HHHHHHHHHTHHHHHHHH-TTTEEEEEEEETTSSSTT-EEEEEE-TT--S-SEEEEEEEEEETTTTEEEEEEEEEGGGGTEEEEEEEEEEEEETTEEEEEEEEEEEESSTTSPPSHHHHHHHHHHHHHHHHHHHHHH--

Sequence (310 aa):
MGLTGVLHVEVEVKSPAEKFWVALGDGINLFPKEFPKDYKTMQVLAGDGNSPGSIRLIIYGEGSTLVKVSAERIEAVDLENKSMTYSIIGGEMLEYYKTFKGTITVTPKGGGSILKWSAEFEKTGHEIEDPHVIKDFAVKNFKEIDEYLLKQSSVMGLTGVLHVEVEVKSPAEKFWVALGDGINLFPKEFPKDYKTMQVLAGDGNSPGSIRLIIYGEGSTLVKVSAERIEAVDLENKSMTYSIIGGEMLEYYKTFKGTITVTPKGGGSILKWSAEFEKTGHEIEDPHVIKDFAVKNFKEIDEYLLKQSSV

Foldseek 3Di:
DAQKDKDKDKDWFQAFLVLLLVCVQCCQPCCCVQPVQFFVHKDWPDDPSAAAQTKMKTATHVPDDQFGIWIKGWHHADPVQSKTKIWTDDGDVCVFWVTKMKMWTWAGDPNTIMIMMMMITGTPDPVRDDVVVVVVVVNVVSHSSSVVSVVVVVD/DAQKDKDKDKDWFQAFLVLLLVCVQCCQPCCCVQPVQFFVHKDWPDDPSAAAQTKMKTATHVVDDQFGIWIKGWHHADPVQSKTKIWTDDGDVCVFWVTKMKMWTWAGDPNTIMIMMMMITGTPDPVRDDVVVVVVVVNVVSHSSSVVVVVVVVD

pLDDT: mean 96.63, std 5.52, range [53.53, 98.94]